Protein AF-A0AB74LFI4-F1 (afdb_monomer_lite)

Secondary structure (DSSP, 8-state):
-HHHHHHHHHHHHHHHHHHHHHHHHSS--SHHHHHHHHHHHHHHHHHHHHHHHHHHHHHHHHHHHHHHHHHHHHSPPHHHHHHHHHHHHHHHHH-TTSTTHHHHHHHHHHHHHHHHHHHHHHHHHHHHHHHHHHTPPPPPPPPPSS-TTHHHHHHHHHHHHHHHHHHHHHHHHHHHHHHHHTS-S-----HHHHHHHHHHHGGGSHHHHHHHHHHHHHHHHHTTSSSSS---

InterPro domains:
  IPR000030 PPE domain [PF00823] (2-134)
  IPR038332 PPE superfamily [G3DSA:1.20.1260.20] (1-145)
  IPR038332 PPE superfamily [SSF140459] (2-145)

Foldseek 3Di:
DLLVLLVVLLVVLVVLVVVLVCLCPDPNHDPVSVLLSVLCVQQSVLSNVVSVLSVLLVVLVVQLVVLVVQLVVQQDDPVVLVVLVVVLVVLVVPCPPVPSVVVNVVSVVVNVVNVVSNVVSVVSSVVSNVVSVVSRDDRDDGDHSDDPCVVVVVVVVVLVVVLVVLVVVCVVVVVVVVVVVPDPDDPDDCPVVVVVSCVVNVVSCVVVVVVVVVVVVVVVVVVVPPPPDDDD

Radius of gyration: 43.75 Å; chains: 1; bounding box: 95×84×119 Å

Structure (mmCIF, N/CA/C/O backbone):
data_AF-A0AB74LFI4-F1
#
_entry.id   AF-A0AB74LFI4-F1
#
loop_
_atom_site.group_PDB
_atom_site.id
_atom_site.type_symbol
_atom_site.label_atom_id
_atom_site.label_alt_id
_atom_site.label_comp_id
_atom_site.label_asym_id
_atom_site.label_entity_id
_atom_site.label_seq_id
_atom_site.pdbx_PDB_ins_code
_atom_site.Cartn_x
_atom_site.Cartn_y
_atom_site.Cartn_z
_atom_site.occupancy
_atom_site.B_iso_or_equiv
_atom_site.auth_seq_id
_atom_site.auth_comp_id
_atom_site.auth_asym_id
_atom_site.auth_atom_id
_atom_site.pdbx_PDB_model_num
ATOM 1 N N . MET A 1 1 ? -3.518 -7.601 -9.501 1.00 88.12 1 MET A N 1
ATOM 2 C CA . MET A 1 1 ? -3.363 -6.518 -10.497 1.00 88.12 1 MET A CA 1
ATOM 3 C C . MET A 1 1 ? -1.944 -5.969 -10.477 1.00 88.12 1 MET A C 1
ATOM 5 O O . MET A 1 1 ? -1.297 -6.021 -11.506 1.00 88.12 1 MET A O 1
ATOM 9 N N . TRP A 1 2 ? -1.418 -5.499 -9.342 1.00 94.25 2 TRP A N 1
ATOM 10 C CA . TRP A 1 2 ? -0.029 -5.017 -9.293 1.00 94.25 2 TRP A CA 1
ATOM 11 C C . TRP A 1 2 ? 1.020 -6.107 -9.568 1.00 94.25 2 TRP A C 1
ATOM 13 O O . TRP A 1 2 ? 1.946 -5.853 -10.329 1.00 94.25 2 TRP A O 1
ATOM 23 N N . ASP A 1 3 ? 0.826 -7.341 -9.082 1.00 93.75 3 ASP A N 1
ATOM 24 C CA . ASP A 1 3 ? 1.752 -8.445 -9.404 1.00 93.75 3 ASP A CA 1
ATOM 25 C C . ASP A 1 3 ? 1.766 -8.787 -10.905 1.00 93.75 3 ASP A C 1
ATOM 27 O O . ASP A 1 3 ? 2.812 -9.118 -11.455 1.00 93.75 3 ASP A O 1
ATOM 31 N N . SER A 1 4 ? 0.618 -8.689 -11.591 1.00 93.56 4 SER A N 1
ATOM 32 C CA . SER A 1 4 ? 0.569 -8.930 -13.039 1.00 93.56 4 SER A CA 1
ATOM 33 C C . SER A 1 4 ? 1.262 -7.807 -13.807 1.00 93.56 4 SER A C 1
ATOM 35 O O . SER A 1 4 ? 2.024 -8.096 -14.715 1.00 93.56 4 SER A O 1
ATOM 37 N N . VAL A 1 5 ? 1.087 -6.546 -13.392 1.00 94.12 5 VAL A N 1
ATOM 38 C CA . VAL A 1 5 ? 1.807 -5.404 -13.988 1.00 94.12 5 VAL A CA 1
ATOM 39 C C . VAL A 1 5 ? 3.321 -5.557 -13.827 1.00 94.12 5 VAL A C 1
ATOM 41 O O . VAL A 1 5 ? 4.056 -5.344 -14.786 1.00 94.12 5 VAL A O 1
ATOM 44 N N . ALA A 1 6 ? 3.793 -5.968 -12.648 1.00 93.19 6 ALA A N 1
ATOM 45 C CA . ALA A 1 6 ? 5.209 -6.250 -12.430 1.00 93.19 6 ALA A CA 1
ATOM 46 C C . ALA A 1 6 ? 5.724 -7.363 -13.356 1.00 93.19 6 ALA A C 1
ATOM 48 O O . ALA A 1 6 ? 6.742 -7.196 -14.029 1.00 93.19 6 ALA A O 1
ATOM 49 N N . SER A 1 7 ? 4.991 -8.478 -13.438 1.00 93.94 7 SER A N 1
ATOM 50 C CA . SER A 1 7 ? 5.341 -9.606 -14.305 1.00 93.94 7 SER A CA 1
ATOM 51 C C . SER A 1 7 ? 5.377 -9.217 -15.787 1.00 93.94 7 SER A C 1
ATOM 53 O O . SER A 1 7 ? 6.317 -9.593 -16.496 1.00 93.94 7 SER A O 1
ATOM 55 N N . ASP A 1 8 ? 4.401 -8.433 -16.245 1.00 93.69 8 ASP A N 1
ATOM 56 C CA . ASP A 1 8 ? 4.323 -7.942 -17.620 1.00 93.69 8 ASP A CA 1
ATOM 57 C C . ASP A 1 8 ? 5.488 -6.992 -17.932 1.00 93.69 8 ASP A C 1
ATOM 59 O O . ASP A 1 8 ? 6.120 -7.120 -18.982 1.00 93.69 8 ASP A O 1
ATOM 63 N N . LEU A 1 9 ? 5.842 -6.089 -17.009 1.00 92.00 9 LEU A N 1
ATOM 64 C CA . LEU A 1 9 ? 6.975 -5.169 -17.167 1.00 92.00 9 LEU A CA 1
ATOM 65 C C . LEU A 1 9 ? 8.324 -5.897 -17.198 1.00 92.00 9 LEU A C 1
ATOM 67 O O . LEU A 1 9 ? 9.149 -5.592 -18.059 1.00 92.00 9 LEU A O 1
ATOM 71 N N . PHE A 1 10 ? 8.549 -6.889 -16.330 1.00 93.06 10 PHE A N 1
ATOM 72 C CA . PHE A 1 10 ? 9.766 -7.711 -16.379 1.00 93.06 10 PHE A CA 1
ATOM 73 C C . PHE A 1 10 ? 9.862 -8.524 -17.674 1.00 93.06 10 PHE A C 1
ATOM 75 O O . PHE A 1 10 ? 10.938 -8.623 -18.276 1.00 93.06 10 PHE A O 1
ATOM 82 N N . SER A 1 11 ? 8.737 -9.079 -18.131 1.00 93.56 11 SER A N 1
ATOM 83 C CA . SER A 1 11 ? 8.667 -9.818 -19.395 1.00 93.56 11 SER A CA 1
ATOM 84 C C . SER A 1 11 ? 8.975 -8.903 -20.580 1.00 93.56 11 SER A C 1
ATOM 86 O O . SER A 1 11 ? 9.790 -9.246 -21.439 1.00 93.56 11 SER A O 1
ATOM 88 N N . ALA A 1 12 ? 8.391 -7.704 -20.596 1.00 91.38 12 ALA A N 1
ATOM 89 C CA . ALA A 1 12 ? 8.661 -6.694 -21.605 1.00 91.38 12 ALA A CA 1
ATOM 90 C C . ALA A 1 12 ? 10.127 -6.228 -21.568 1.00 91.38 12 ALA A C 1
ATOM 92 O O . ALA A 1 12 ? 10.738 -6.088 -22.626 1.00 91.38 12 ALA A O 1
ATOM 93 N N . ALA A 1 13 ? 10.721 -6.039 -20.382 1.00 90.44 13 ALA A N 1
ATOM 94 C CA . ALA A 1 13 ? 12.115 -5.607 -20.236 1.00 90.44 13 ALA A CA 1
ATOM 95 C C . ALA A 1 13 ? 13.067 -6.656 -20.819 1.00 90.44 13 ALA A C 1
ATOM 97 O O . ALA A 1 13 ? 13.973 -6.329 -21.587 1.00 90.44 13 ALA A O 1
ATOM 98 N N . SER A 1 14 ? 12.794 -7.929 -20.526 1.00 90.69 14 SER A N 1
ATOM 99 C CA . SER A 1 14 ? 13.541 -9.073 -21.052 1.00 90.69 14 SER A CA 1
ATOM 100 C C . SER A 1 14 ? 13.421 -9.182 -22.575 1.00 90.69 14 SER A C 1
ATOM 102 O O . SER A 1 14 ? 14.419 -9.386 -23.268 1.00 90.69 14 SER A O 1
ATOM 104 N N . ALA A 1 15 ? 12.213 -8.995 -23.118 1.00 90.88 15 ALA A N 1
ATOM 105 C CA . ALA A 1 15 ? 11.981 -8.987 -24.561 1.00 90.88 15 ALA A CA 1
ATOM 106 C C . ALA A 1 15 ? 12.733 -7.835 -25.248 1.00 90.88 15 ALA A C 1
ATOM 108 O O . ALA A 1 15 ? 13.392 -8.044 -26.267 1.00 90.88 15 ALA A O 1
ATOM 109 N N . PHE A 1 16 ? 12.702 -6.636 -24.662 1.00 87.75 16 PHE A N 1
ATOM 110 C CA . PHE A 1 16 ? 13.407 -5.471 -25.191 1.00 87.75 16 PHE A CA 1
ATOM 111 C C . PHE A 1 16 ? 14.924 -5.679 -25.168 1.00 87.75 16 PHE A C 1
ATOM 113 O O . PHE A 1 16 ? 15.600 -5.463 -26.173 1.00 87.75 16 PHE A O 1
ATOM 120 N N . GLN A 1 17 ? 15.461 -6.191 -24.058 1.00 87.50 17 GLN A N 1
ATOM 121 C CA . GLN A 1 17 ? 16.877 -6.524 -23.936 1.00 87.50 17 GLN A CA 1
ATOM 122 C C . GLN A 1 17 ? 17.306 -7.601 -24.942 1.00 87.50 17 GLN A C 1
ATOM 124 O O . GLN A 1 17 ? 18.405 -7.519 -25.486 1.00 87.50 17 GLN A O 1
ATOM 129 N N . SER A 1 18 ? 16.445 -8.581 -25.234 1.00 88.75 18 SER A N 1
ATOM 130 C CA . SER A 1 18 ? 16.704 -9.597 -26.261 1.00 88.75 18 SER A CA 1
ATOM 131 C C . SER A 1 18 ? 16.842 -8.980 -27.658 1.00 88.75 18 SER A C 1
ATOM 133 O O . SER A 1 18 ? 17.794 -9.297 -28.372 1.00 88.75 18 SER A O 1
ATOM 135 N N . VAL A 1 19 ? 15.958 -8.044 -28.025 1.00 86.88 19 VAL A N 1
ATOM 136 C CA . VAL A 1 19 ? 16.047 -7.308 -29.300 1.00 86.88 19 VAL A CA 1
ATOM 137 C C . VAL A 1 19 ? 17.320 -6.460 -29.359 1.00 86.88 19 VAL A C 1
ATOM 139 O O . VAL A 1 19 ? 18.021 -6.484 -30.369 1.00 86.88 19 VAL A O 1
ATOM 142 N N . VAL A 1 20 ? 17.661 -5.764 -28.269 1.00 85.00 20 VAL A N 1
ATOM 143 C CA . VAL A 1 20 ? 18.888 -4.955 -28.169 1.00 85.00 20 VAL A CA 1
ATOM 144 C C . VAL A 1 20 ? 20.143 -5.826 -28.298 1.00 85.00 20 VAL A C 1
ATOM 146 O O . VAL A 1 20 ? 21.065 -5.460 -29.024 1.00 85.00 20 VAL A O 1
ATOM 149 N N . TRP A 1 21 ? 20.171 -7.011 -27.680 1.00 80.81 21 TRP A N 1
ATOM 150 C CA . TRP A 1 21 ? 21.248 -7.989 -27.878 1.00 80.81 21 TRP A CA 1
ATOM 151 C C . TRP A 1 21 ? 21.332 -8.479 -29.324 1.00 80.81 21 TRP A C 1
ATOM 153 O O . TRP A 1 21 ? 22.427 -8.628 -29.858 1.00 80.81 21 TRP A O 1
ATOM 163 N N . GLY A 1 22 ? 20.197 -8.678 -29.998 1.00 80.88 22 GLY A N 1
ATOM 164 C CA . GLY A 1 22 ? 20.169 -9.037 -31.417 1.00 80.88 22 GLY A CA 1
ATOM 165 C C . GLY A 1 22 ? 20.914 -8.042 -32.318 1.00 80.88 22 GLY A C 1
ATOM 166 O O . GLY A 1 22 ? 21.489 -8.447 -33.327 1.00 80.88 22 GLY A O 1
ATOM 167 N N . LEU A 1 23 ? 20.977 -6.761 -31.935 1.00 77.75 23 LEU A N 1
ATOM 168 C CA . LEU A 1 23 ? 21.703 -5.721 -32.675 1.00 77.75 23 LEU A CA 1
ATOM 169 C C . LEU A 1 23 ? 23.226 -5.801 -32.509 1.00 77.75 23 LEU A C 1
ATOM 171 O O . LEU A 1 23 ? 23.955 -5.330 -33.378 1.00 77.75 23 LEU A O 1
ATOM 175 N N . THR A 1 24 ? 23.726 -6.395 -31.424 1.00 73.19 24 THR A N 1
ATOM 176 C CA . THR A 1 24 ? 25.174 -6.514 -31.180 1.00 73.19 24 THR A CA 1
ATOM 177 C C . THR A 1 24 ? 25.771 -7.805 -31.738 1.00 73.19 24 THR A C 1
ATOM 179 O O . THR A 1 24 ? 26.973 -7.851 -31.986 1.00 73.19 24 THR A O 1
ATOM 182 N N . VAL A 1 25 ? 24.950 -8.839 -31.968 1.00 76.44 25 VAL A N 1
ATOM 183 C CA . VAL A 1 25 ? 25.385 -10.144 -32.512 1.00 76.44 25 VAL A CA 1
ATOM 184 C C . VAL A 1 25 ? 24.851 -10.446 -33.920 1.00 76.44 25 VAL A C 1
ATOM 186 O O . VAL A 1 25 ? 25.202 -11.470 -34.504 1.00 76.44 25 VAL A O 1
ATOM 189 N N . GLY A 1 26 ? 23.977 -9.590 -34.456 1.00 71.25 26 GLY A N 1
ATOM 190 C CA . GLY A 1 26 ? 23.317 -9.770 -35.751 1.00 71.25 26 GLY A CA 1
ATOM 191 C C . GLY A 1 26 ? 24.166 -9.373 -36.963 1.00 71.25 26 GLY A C 1
ATOM 192 O O . GLY A 1 26 ? 25.344 -9.060 -36.866 1.00 71.25 26 GLY A O 1
ATOM 193 N N . SER A 1 27 ? 23.558 -9.355 -38.151 1.00 70.88 27 SER A N 1
ATOM 194 C CA . SER A 1 27 ? 24.251 -9.001 -39.402 1.00 70.88 27 SER A CA 1
ATOM 195 C C . SER A 1 27 ? 24.522 -7.499 -39.572 1.00 70.88 27 SER A C 1
ATOM 197 O O . SER A 1 27 ? 25.273 -7.119 -40.468 1.00 70.88 27 SER A O 1
ATOM 199 N N . TRP A 1 28 ? 23.911 -6.640 -38.747 1.00 65.44 28 TRP A N 1
ATOM 200 C CA . TRP A 1 28 ? 24.047 -5.179 -38.807 1.00 65.44 28 TRP A CA 1
ATOM 201 C C . TRP A 1 28 ? 24.883 -4.655 -37.632 1.00 65.44 28 TRP A C 1
ATOM 203 O O . TRP A 1 28 ? 24.400 -3.921 -36.777 1.00 65.44 28 TRP A O 1
ATOM 213 N N . ILE A 1 29 ? 26.147 -5.082 -37.573 1.00 73.69 29 ILE A N 1
ATOM 214 C CA . ILE A 1 29 ? 27.114 -4.669 -36.547 1.00 73.69 29 ILE A CA 1
ATOM 215 C C . ILE A 1 29 ? 27.868 -3.423 -37.024 1.00 73.69 29 ILE A C 1
ATOM 217 O O . ILE A 1 29 ? 28.363 -3.374 -38.150 1.00 73.69 29 ILE A O 1
ATOM 221 N N . GLY A 1 30 ? 27.980 -2.415 -36.157 1.00 77.25 30 GLY A N 1
ATOM 222 C CA . GLY A 1 30 ? 28.725 -1.184 -36.426 1.00 77.25 30 GLY A CA 1
ATOM 223 C C . GLY A 1 30 ? 28.474 -0.099 -35.377 1.00 77.25 30 GLY A C 1
ATOM 224 O O . GLY A 1 30 ? 27.703 -0.297 -34.437 1.00 77.25 30 GLY A O 1
ATOM 225 N N . SER A 1 31 ? 29.105 1.067 -35.542 1.00 77.19 31 SER A N 1
ATOM 226 C CA . SER A 1 31 ? 28.998 2.192 -34.597 1.00 77.19 31 SER A CA 1
ATOM 227 C C . SER A 1 31 ? 27.552 2.650 -34.365 1.00 77.19 31 SER A C 1
ATOM 229 O O . SER A 1 31 ? 27.196 3.009 -33.248 1.00 77.19 31 SER A O 1
ATOM 231 N N . SER A 1 32 ? 26.691 2.574 -35.385 1.00 77.31 32 SER A N 1
ATOM 232 C CA . SER A 1 32 ? 25.262 2.902 -35.277 1.00 77.31 32 SER A CA 1
ATOM 233 C C . SER A 1 32 ? 24.492 1.940 -34.365 1.00 77.31 32 SER A C 1
ATOM 235 O O . SER A 1 32 ? 23.698 2.387 -33.540 1.00 77.31 32 SER A O 1
ATOM 237 N N . ALA A 1 33 ? 24.753 0.633 -34.461 1.00 79.31 33 ALA A N 1
ATOM 238 C CA . ALA A 1 33 ? 24.145 -0.370 -33.586 1.00 79.31 33 ALA A CA 1
ATOM 239 C C . ALA A 1 33 ? 24.587 -0.179 -32.125 1.00 79.31 33 ALA A C 1
ATOM 241 O O . ALA A 1 33 ? 23.764 -0.253 -31.216 1.00 79.31 33 ALA A O 1
ATOM 242 N N . GLY A 1 34 ? 25.864 0.157 -31.900 1.00 77.50 34 GLY A N 1
ATOM 243 C CA . GLY A 1 34 ? 26.382 0.500 -30.571 1.00 77.50 34 GLY A CA 1
ATOM 244 C C . GLY A 1 34 ? 25.702 1.730 -29.957 1.00 77.50 34 GLY A C 1
ATOM 245 O O . GLY A 1 34 ? 25.326 1.701 -28.786 1.00 77.50 34 GLY A O 1
ATOM 246 N N . LEU A 1 35 ? 25.474 2.783 -30.750 1.00 80.56 35 LEU A N 1
ATOM 247 C CA . LEU A 1 35 ? 24.747 3.978 -30.303 1.00 80.56 35 LEU A CA 1
ATOM 248 C C . LEU A 1 35 ? 23.281 3.674 -29.962 1.00 80.56 35 LEU A C 1
ATOM 250 O O . LEU A 1 35 ? 22.774 4.170 -28.958 1.00 80.56 35 LEU A O 1
ATOM 254 N N . MET A 1 36 ? 22.611 2.818 -30.740 1.00 82.50 36 MET A N 1
ATOM 255 C CA . MET A 1 36 ? 21.235 2.398 -30.452 1.00 82.50 36 MET A CA 1
ATOM 256 C C . MET A 1 36 ? 21.133 1.605 -29.140 1.00 82.50 36 MET A C 1
ATOM 258 O O . MET A 1 36 ? 20.225 1.843 -28.346 1.00 82.50 36 MET A O 1
ATOM 262 N N . VAL A 1 37 ? 22.084 0.703 -28.875 1.00 84.12 37 VAL A N 1
ATOM 263 C CA . VAL A 1 37 ? 22.166 -0.052 -27.610 1.00 84.12 37 VAL A CA 1
ATOM 264 C C . VAL A 1 37 ? 22.378 0.891 -26.424 1.00 84.12 37 VAL A C 1
ATOM 266 O O . VAL A 1 37 ? 21.694 0.772 -25.403 1.00 84.12 37 VAL A O 1
ATOM 269 N N . ALA A 1 38 ? 23.290 1.858 -26.560 1.00 81.81 38 ALA A N 1
ATOM 270 C CA . ALA A 1 38 ? 23.553 2.853 -25.524 1.00 81.81 38 ALA A CA 1
ATOM 271 C C . ALA A 1 38 ? 22.308 3.704 -25.223 1.00 81.81 38 ALA A C 1
ATOM 273 O O . ALA A 1 38 ? 21.982 3.923 -24.060 1.00 81.81 38 ALA A O 1
ATOM 274 N N . ALA A 1 39 ? 21.574 4.111 -26.259 1.00 85.06 39 ALA A N 1
ATOM 275 C CA . ALA A 1 39 ? 20.355 4.899 -26.122 1.00 85.06 39 ALA A CA 1
ATOM 276 C C . ALA A 1 39 ? 19.185 4.112 -25.495 1.00 85.06 39 ALA A C 1
ATOM 278 O O . ALA A 1 39 ? 18.389 4.671 -24.745 1.00 85.06 39 ALA A O 1
ATOM 279 N N . ALA A 1 40 ? 19.086 2.807 -25.765 1.00 86.44 40 ALA A N 1
ATOM 280 C CA . ALA A 1 40 ? 18.040 1.933 -25.228 1.00 86.44 40 ALA A CA 1
ATOM 281 C C . ALA A 1 40 ? 18.269 1.506 -23.764 1.00 86.44 40 ALA A C 1
ATOM 283 O O . ALA A 1 40 ? 17.314 1.177 -23.057 1.00 86.44 40 ALA A O 1
ATOM 284 N N . SER A 1 41 ? 19.522 1.496 -23.300 1.00 85.94 41 SER A N 1
ATOM 285 C CA . SER A 1 41 ? 19.897 0.958 -21.982 1.00 85.94 41 SER A CA 1
ATOM 286 C C . SER A 1 41 ? 19.177 1.629 -20.795 1.00 85.94 41 SER A C 1
ATOM 288 O O . SER A 1 41 ? 18.667 0.899 -19.940 1.00 85.94 41 SER A O 1
ATOM 290 N N . PRO A 1 42 ? 19.045 2.973 -20.728 1.00 90.31 42 PRO A N 1
ATOM 291 C CA . PRO A 1 42 ? 18.318 3.637 -19.643 1.00 90.31 42 PRO A CA 1
ATOM 292 C C . PRO A 1 42 ? 16.840 3.238 -19.567 1.00 90.31 42 PRO A C 1
ATOM 294 O O . PRO A 1 42 ? 16.291 3.137 -18.473 1.00 90.31 42 PRO A O 1
ATOM 297 N N . TYR A 1 43 ? 16.198 2.968 -20.708 1.00 89.69 43 TYR A N 1
ATOM 298 C CA . TYR A 1 43 ? 14.785 2.588 -20.757 1.00 89.69 43 TYR A CA 1
ATOM 299 C C . TYR A 1 43 ? 14.543 1.176 -20.210 1.00 89.69 43 TYR A C 1
ATOM 301 O O . TYR A 1 43 ? 13.616 0.966 -19.432 1.00 89.69 43 TYR A O 1
ATOM 309 N N . VAL A 1 44 ? 15.416 0.214 -20.536 1.00 90.81 44 VAL A N 1
ATOM 310 C CA . VAL A 1 44 ? 15.348 -1.150 -19.970 1.00 90.81 44 VAL A CA 1
ATOM 311 C C . VAL A 1 44 ? 15.573 -1.134 -18.456 1.00 90.81 44 VAL A C 1
ATOM 313 O O . VAL A 1 44 ? 14.888 -1.845 -17.713 1.00 90.81 44 VAL A O 1
ATOM 316 N N . ALA A 1 45 ? 16.512 -0.304 -17.988 1.00 90.88 45 ALA A N 1
ATOM 317 C CA . ALA A 1 45 ? 16.751 -0.112 -16.562 1.00 90.88 45 ALA A CA 1
ATOM 318 C C . ALA A 1 45 ? 15.524 0.496 -15.866 1.00 90.88 45 ALA A C 1
ATOM 320 O O . ALA A 1 45 ? 15.081 -0.040 -14.852 1.00 90.88 45 ALA A O 1
ATOM 321 N N . TRP A 1 46 ? 14.935 1.549 -16.446 1.00 94.75 46 TRP A N 1
ATOM 322 C CA . TRP A 1 46 ? 13.699 2.158 -15.952 1.00 94.75 46 TRP A CA 1
ATOM 323 C C . TRP A 1 46 ? 12.566 1.130 -15.850 1.00 94.75 46 TRP A C 1
ATOM 325 O O . TRP A 1 46 ? 12.018 0.960 -14.767 1.00 94.75 46 TRP A O 1
ATOM 335 N N . MET A 1 47 ? 12.298 0.348 -16.904 1.00 92.75 47 MET A N 1
ATOM 336 C CA . MET A 1 47 ? 11.253 -0.687 -16.875 1.00 92.75 47 MET A CA 1
ATOM 337 C C . MET A 1 47 ? 11.448 -1.702 -15.743 1.00 92.75 47 MET A C 1
ATOM 339 O O . MET A 1 47 ? 10.480 -2.096 -15.095 1.00 92.75 47 MET A O 1
ATOM 343 N N . SER A 1 48 ? 12.691 -2.123 -15.496 1.00 92.75 48 SER A N 1
ATOM 344 C CA . SER A 1 48 ? 13.010 -3.081 -14.428 1.00 92.75 48 SER A CA 1
ATOM 345 C C . SER A 1 48 ? 12.796 -2.476 -13.035 1.00 92.75 48 SER A C 1
ATOM 347 O O . SER A 1 48 ? 12.286 -3.148 -12.141 1.00 92.75 48 SER A O 1
ATOM 349 N N . VAL A 1 49 ? 13.143 -1.197 -12.850 1.00 94.88 49 VAL A N 1
ATOM 350 C CA . VAL A 1 49 ? 12.884 -0.457 -11.603 1.00 94.88 49 VAL A CA 1
ATOM 351 C C . VAL A 1 49 ? 11.380 -0.279 -11.381 1.00 94.88 49 VAL A C 1
ATOM 353 O O . VAL A 1 49 ? 10.887 -0.583 -10.295 1.00 94.88 49 VAL A O 1
ATOM 356 N N . THR A 1 50 ? 10.637 0.137 -12.409 1.00 95.19 50 THR A N 1
ATOM 357 C CA . THR A 1 50 ? 9.173 0.277 -12.372 1.00 95.19 50 THR A CA 1
ATOM 358 C C . THR A 1 50 ? 8.490 -1.054 -12.052 1.00 95.19 50 THR A C 1
ATOM 360 O O . THR A 1 50 ? 7.537 -1.082 -11.272 1.00 95.19 50 THR A O 1
ATOM 363 N N . ALA A 1 51 ? 8.989 -2.170 -12.593 1.00 93.38 51 ALA A N 1
ATOM 364 C CA . ALA A 1 51 ? 8.488 -3.503 -12.267 1.00 93.38 51 ALA A CA 1
ATOM 365 C C . ALA A 1 51 ? 8.667 -3.827 -10.773 1.00 93.38 51 ALA A C 1
ATOM 367 O O . ALA A 1 51 ? 7.705 -4.216 -10.113 1.00 93.38 51 ALA A O 1
ATOM 368 N N . GLY A 1 52 ? 9.854 -3.574 -10.210 1.00 94.25 52 GLY A N 1
ATOM 369 C CA . GLY A 1 52 ? 10.103 -3.746 -8.773 1.00 94.25 52 GLY A CA 1
ATOM 370 C C . GLY A 1 52 ? 9.235 -2.835 -7.892 1.00 94.25 52 GLY A C 1
ATOM 371 O O . GLY A 1 52 ? 8.724 -3.268 -6.859 1.00 94.25 52 GLY A O 1
ATOM 372 N N . GLN A 1 53 ? 8.991 -1.590 -8.313 1.00 95.38 53 GLN A N 1
ATOM 373 C CA . GLN A 1 53 ? 8.060 -0.681 -7.629 1.00 95.38 53 GLN A CA 1
ATOM 374 C C . GLN A 1 53 ? 6.613 -1.205 -7.659 1.00 95.38 53 GLN A C 1
ATOM 376 O O . GLN A 1 53 ? 5.887 -1.082 -6.667 1.00 95.38 53 GLN A O 1
ATOM 381 N N . ALA A 1 54 ? 6.188 -1.835 -8.758 1.00 95.62 54 ALA A N 1
ATOM 382 C CA . ALA A 1 54 ? 4.880 -2.481 -8.849 1.00 95.62 54 ALA A CA 1
ATOM 383 C C . ALA A 1 54 ? 4.764 -3.694 -7.904 1.00 95.62 54 ALA A C 1
ATOM 385 O O . ALA A 1 54 ? 3.735 -3.846 -7.241 1.00 95.62 54 ALA A O 1
ATOM 386 N N . GLU A 1 55 ? 5.811 -4.515 -7.763 1.00 95.56 55 GLU A N 1
ATOM 387 C CA . GLU A 1 55 ? 5.836 -5.609 -6.773 1.00 95.56 55 GLU A CA 1
ATOM 388 C C . GLU A 1 55 ? 5.743 -5.082 -5.340 1.00 95.56 55 GLU A C 1
ATOM 390 O O . GLU A 1 55 ? 4.937 -5.572 -4.544 1.00 95.56 55 GLU A O 1
ATOM 395 N N . LEU A 1 56 ? 6.521 -4.044 -5.019 1.00 96.12 56 LEU A N 1
ATOM 396 C CA . LEU A 1 56 ? 6.463 -3.386 -3.716 1.00 96.12 56 LEU A CA 1
ATOM 397 C C . LEU A 1 56 ? 5.052 -2.860 -3.436 1.00 96.12 56 LEU A C 1
ATOM 399 O O . LEU A 1 56 ? 4.512 -3.091 -2.356 1.00 96.12 56 LEU A O 1
ATOM 403 N N . THR A 1 57 ? 4.418 -2.232 -4.426 1.00 96.75 57 THR A N 1
ATOM 404 C CA . THR A 1 57 ? 3.030 -1.762 -4.322 1.00 96.75 57 THR A CA 1
ATOM 405 C C . THR A 1 57 ? 2.073 -2.911 -4.017 1.00 96.75 57 THR A C 1
ATOM 407 O O . THR A 1 57 ? 1.229 -2.798 -3.126 1.00 96.75 57 THR A O 1
ATOM 410 N N . ALA A 1 58 ? 2.229 -4.054 -4.689 1.00 95.62 58 ALA A N 1
ATOM 411 C CA . ALA A 1 58 ? 1.424 -5.239 -4.415 1.00 95.62 58 ALA A CA 1
ATOM 412 C C . ALA A 1 58 ? 1.599 -5.739 -2.971 1.00 95.62 58 ALA A C 1
ATOM 414 O O . ALA A 1 58 ? 0.622 -6.113 -2.319 1.00 95.62 58 ALA A O 1
ATOM 415 N N . ALA A 1 59 ? 2.830 -5.747 -2.454 1.00 96.44 59 ALA A N 1
ATOM 416 C CA . ALA A 1 59 ? 3.114 -6.125 -1.074 1.00 96.44 59 ALA A CA 1
ATOM 417 C C . ALA A 1 59 ? 2.482 -5.149 -0.066 1.00 96.44 59 ALA A C 1
ATOM 419 O O . ALA A 1 59 ? 1.805 -5.592 0.861 1.00 96.44 59 ALA A O 1
ATOM 420 N N . GLN A 1 60 ? 2.621 -3.836 -0.272 1.00 97.19 60 GLN A N 1
ATOM 421 C CA . GLN A 1 60 ? 2.077 -2.835 0.654 1.00 97.19 60 GLN A CA 1
ATOM 422 C C . GLN A 1 60 ? 0.546 -2.822 0.689 1.00 97.19 60 GLN A C 1
ATOM 424 O O . GLN A 1 60 ? -0.044 -2.685 1.758 1.00 97.19 60 GLN A O 1
ATOM 429 N N . VAL A 1 61 ? -0.122 -3.063 -0.444 1.00 95.88 61 VAL A N 1
ATOM 430 C CA . VAL A 1 61 ? -1.587 -3.218 -0.469 1.00 95.88 61 VAL A CA 1
ATOM 431 C C . VAL A 1 61 ? -2.035 -4.407 0.389 1.00 95.88 61 VAL A C 1
ATOM 433 O O . VAL A 1 61 ? -3.039 -4.310 1.093 1.00 95.88 61 VAL A O 1
ATOM 436 N N . ARG A 1 62 ? -1.285 -5.518 0.391 1.00 96.88 62 ARG A N 1
ATOM 437 C CA . ARG A 1 62 ? -1.582 -6.673 1.260 1.00 96.88 62 ARG A CA 1
ATOM 438 C C . ARG A 1 62 ? -1.385 -6.340 2.737 1.00 96.88 62 ARG A C 1
ATOM 440 O O . ARG A 1 62 ? -2.199 -6.761 3.553 1.00 96.88 62 ARG A O 1
ATOM 447 N N . VAL A 1 63 ? -0.346 -5.574 3.076 1.00 97.56 63 VAL A N 1
ATOM 448 C CA . VAL A 1 63 ? -0.117 -5.086 4.448 1.00 97.56 63 VAL A CA 1
ATOM 449 C C . VAL A 1 63 ? -1.279 -4.201 4.905 1.00 97.56 63 VAL A C 1
ATOM 451 O O . VAL A 1 63 ? -1.827 -4.427 5.981 1.00 97.56 63 VAL A O 1
ATOM 454 N N . ALA A 1 64 ? -1.713 -3.252 4.072 1.00 96.06 64 ALA A N 1
ATOM 455 C CA . ALA A 1 64 ? -2.852 -2.388 4.378 1.00 96.06 64 ALA A CA 1
ATOM 456 C C . ALA A 1 64 ? -4.162 -3.183 4.549 1.00 96.06 64 ALA A C 1
ATOM 458 O O . ALA A 1 64 ? -4.924 -2.921 5.480 1.00 96.06 64 ALA A O 1
ATOM 459 N N . ALA A 1 65 ? -4.402 -4.194 3.707 1.00 96.81 65 ALA A N 1
ATOM 460 C CA . ALA A 1 65 ? -5.552 -5.086 3.850 1.00 96.81 65 ALA A CA 1
ATOM 461 C C . ALA A 1 65 ? -5.498 -5.882 5.166 1.00 96.81 65 ALA A C 1
ATOM 463 O O . ALA A 1 65 ? -6.484 -5.936 5.894 1.00 96.81 65 ALA A O 1
ATOM 464 N N . ALA A 1 66 ? -4.338 -6.439 5.526 1.00 97.62 66 ALA A N 1
ATOM 465 C CA . ALA A 1 66 ? -4.165 -7.145 6.795 1.00 97.62 66 ALA A CA 1
ATOM 466 C C . ALA A 1 66 ? -4.371 -6.225 8.014 1.00 97.62 66 ALA A C 1
ATOM 468 O O . ALA A 1 66 ? -4.941 -6.650 9.022 1.00 97.62 66 ALA A O 1
ATOM 469 N N . ALA A 1 67 ? -3.949 -4.961 7.920 1.00 97.56 67 ALA A N 1
ATOM 470 C CA . ALA A 1 67 ? -4.194 -3.960 8.953 1.00 97.56 67 ALA A CA 1
ATOM 471 C C . ALA A 1 67 ? -5.694 -3.679 9.129 1.00 97.56 67 ALA A C 1
ATOM 473 O O . ALA A 1 67 ? -6.166 -3.601 10.262 1.00 97.56 67 ALA A O 1
ATOM 474 N N . TYR A 1 68 ? -6.445 -3.570 8.027 1.00 97.81 68 TYR A N 1
ATOM 475 C CA . TYR A 1 68 ? -7.900 -3.419 8.066 1.00 97.81 68 TYR A CA 1
ATOM 476 C C . TYR A 1 68 ? -8.576 -4.614 8.748 1.00 97.81 68 TYR A C 1
ATOM 478 O O . TYR A 1 68 ? -9.343 -4.416 9.685 1.00 97.81 68 TYR A O 1
ATOM 486 N N . GLU A 1 69 ? -8.250 -5.844 8.340 1.00 98.38 69 GLU A N 1
ATOM 487 C CA . GLU A 1 69 ? -8.840 -7.057 8.927 1.00 98.38 69 GLU A CA 1
ATOM 488 C C . GLU A 1 69 ? -8.527 -7.177 10.425 1.00 98.38 69 GLU A C 1
ATOM 490 O O . GLU A 1 69 ? -9.387 -7.542 11.227 1.00 98.38 69 GLU A O 1
ATOM 495 N N . THR A 1 70 ? -7.310 -6.803 10.829 1.00 98.19 70 THR A N 1
ATOM 496 C CA . THR A 1 70 ? -6.918 -6.762 12.245 1.00 98.19 70 THR A CA 1
ATOM 497 C C . THR A 1 70 ? -7.759 -5.749 13.017 1.00 98.19 70 THR A C 1
ATOM 499 O O . THR A 1 70 ? -8.298 -6.064 14.075 1.00 98.19 70 THR A O 1
ATOM 502 N N . ALA A 1 71 ? -7.905 -4.536 12.489 1.00 98.00 71 ALA A N 1
ATOM 503 C CA . ALA A 1 71 ? -8.674 -3.481 13.135 1.00 98.00 71 ALA A CA 1
ATOM 504 C C . ALA A 1 71 ? -10.168 -3.818 13.210 1.00 98.00 71 ALA A C 1
ATOM 506 O O . ALA A 1 71 ? -10.805 -3.578 14.233 1.00 98.00 71 ALA A O 1
ATOM 507 N N . TYR A 1 72 ? -10.707 -4.433 12.158 1.00 97.75 72 TYR A N 1
ATOM 508 C CA . TYR A 1 72 ? -12.069 -4.949 12.124 1.00 97.75 72 TYR A CA 1
ATOM 509 C C . TYR A 1 72 ? -12.288 -6.024 13.195 1.00 97.75 72 TYR A C 1
ATOM 511 O O . TYR A 1 72 ? -13.258 -5.946 13.942 1.00 97.75 72 TYR A O 1
ATOM 519 N N . GLY A 1 73 ? -11.363 -6.982 13.326 1.00 97.88 73 GLY A N 1
ATOM 520 C CA . GLY A 1 73 ? -11.439 -8.031 14.346 1.00 97.88 73 GLY A CA 1
ATOM 521 C C . GLY A 1 73 ? -11.271 -7.530 15.785 1.00 97.88 73 GLY A C 1
ATOM 522 O O . GLY A 1 73 ? -11.775 -8.163 16.710 1.00 97.88 73 GLY A O 1
ATOM 523 N N . LEU A 1 74 ? -10.576 -6.406 15.983 1.00 97.56 74 LEU A N 1
ATOM 524 C CA . LEU A 1 74 ? -10.395 -5.780 17.295 1.00 97.56 74 LEU A CA 1
ATOM 525 C C . LEU A 1 74 ? -11.520 -4.813 17.669 1.00 97.56 74 LEU A C 1
ATOM 527 O O . LEU A 1 74 ? -11.682 -4.530 18.852 1.00 97.56 74 LEU A O 1
ATOM 531 N N . THR A 1 75 ? -12.274 -4.297 16.701 1.00 98.06 75 THR A N 1
ATOM 532 C CA . THR A 1 75 ? -13.360 -3.349 16.969 1.00 98.06 75 THR A CA 1
ATOM 533 C C . THR A 1 75 ? -14.502 -4.053 17.696 1.00 98.06 75 THR A C 1
ATOM 535 O O . THR A 1 75 ? -14.943 -5.139 17.310 1.00 98.06 75 THR A O 1
ATOM 538 N N . VAL A 1 76 ? -14.996 -3.427 18.756 1.00 98.25 76 VAL A N 1
ATOM 539 C CA . VAL A 1 76 ? -16.063 -3.964 19.588 1.00 98.25 76 VAL A CA 1
ATOM 540 C C . VAL A 1 76 ? -17.363 -4.057 18.774 1.00 98.25 76 VAL A C 1
ATOM 542 O O . VAL A 1 76 ? -17.796 -3.075 18.163 1.00 98.25 76 VAL A O 1
ATOM 545 N N . PRO A 1 77 ? -18.045 -5.219 18.760 1.00 97.56 77 PRO A N 1
ATOM 546 C CA . PRO A 1 77 ? -19.297 -5.362 18.032 1.00 97.56 77 PRO A CA 1
ATOM 547 C C . PRO A 1 77 ? -20.389 -4.422 18.578 1.00 97.56 77 PRO A C 1
ATOM 549 O O . PRO A 1 77 ? -20.643 -4.421 19.787 1.00 97.56 77 PRO A O 1
ATOM 552 N N . PRO A 1 78 ? -21.137 -3.704 17.714 1.00 97.25 78 PRO A N 1
ATOM 553 C CA . PRO A 1 78 ? -22.199 -2.795 18.152 1.00 97.25 78 PRO A CA 1
ATOM 554 C C . PRO A 1 78 ? -23.253 -3.402 19.099 1.00 97.25 78 PRO A C 1
ATOM 556 O O . PRO A 1 78 ? -23.710 -2.683 19.989 1.00 97.25 78 PRO A O 1
ATOM 559 N N . PRO A 1 79 ? -23.647 -4.691 18.979 1.00 98.06 79 PRO A N 1
ATOM 560 C CA . PRO A 1 79 ? -24.574 -5.301 19.932 1.00 98.06 79 PRO A CA 1
ATOM 561 C C . PRO A 1 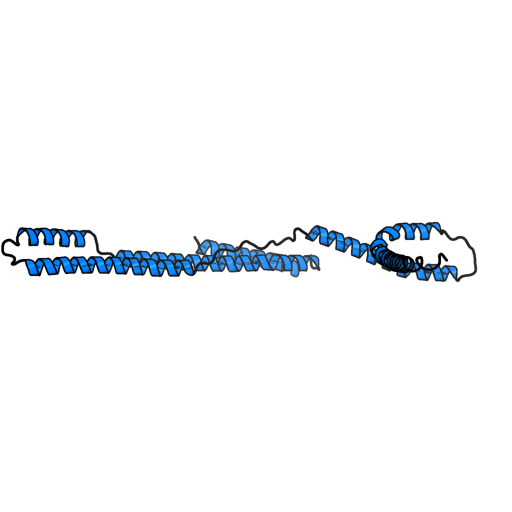79 ? -24.054 -5.342 21.376 1.00 98.06 79 PRO A C 1
ATOM 563 O O . PRO A 1 79 ? -24.847 -5.146 22.290 1.00 98.06 79 PRO A O 1
ATOM 566 N N . VAL A 1 80 ? -22.746 -5.533 21.584 1.00 98.12 80 VAL A N 1
ATOM 567 C CA . VAL A 1 80 ? -22.131 -5.564 22.927 1.00 98.12 80 VAL A CA 1
ATOM 568 C C . VAL A 1 80 ? -22.199 -4.178 23.568 1.00 98.12 80 VAL A C 1
ATOM 570 O O . VAL A 1 80 ? -22.580 -4.027 24.726 1.00 98.12 80 VAL A O 1
ATOM 573 N N . ILE A 1 81 ? -21.928 -3.140 22.774 1.00 98.31 81 ILE A N 1
ATOM 574 C CA . ILE A 1 81 ? -22.075 -1.751 23.211 1.00 98.31 81 ILE A CA 1
ATOM 575 C C . ILE A 1 81 ? -23.538 -1.472 23.576 1.00 98.31 81 ILE A C 1
ATOM 577 O O . ILE A 1 81 ? -23.820 -0.903 24.628 1.00 98.31 81 ILE A O 1
ATOM 581 N N . ALA A 1 82 ? -24.482 -1.888 22.728 1.00 98.12 82 ALA A N 1
ATOM 582 C CA . ALA A 1 82 ? -25.907 -1.687 22.968 1.00 98.12 82 ALA A CA 1
ATOM 583 C C . ALA A 1 82 ? -26.398 -2.387 24.247 1.00 98.12 82 ALA A C 1
ATOM 585 O O . ALA A 1 82 ? -27.203 -1.806 24.974 1.00 98.12 82 ALA A O 1
ATOM 586 N N . GLU A 1 83 ? -25.900 -3.591 24.540 1.00 98.44 83 GLU A N 1
ATOM 587 C CA . GLU A 1 83 ? -26.193 -4.322 25.776 1.00 98.44 83 GLU A CA 1
ATOM 588 C C . GLU A 1 83 ? -25.723 -3.546 27.012 1.00 98.44 83 GLU A C 1
ATOM 590 O O . GLU A 1 83 ? -26.537 -3.257 27.889 1.00 98.44 83 GLU A O 1
ATOM 595 N N . ASN A 1 84 ? -24.466 -3.090 27.028 1.00 98.56 84 ASN A N 1
ATOM 596 C CA . ASN A 1 84 ? -23.931 -2.253 28.105 1.00 98.56 84 ASN A CA 1
ATOM 597 C C . ASN A 1 84 ? -24.779 -0.981 28.313 1.00 98.56 84 ASN A C 1
ATOM 599 O O . ASN A 1 84 ? -25.160 -0.658 29.440 1.00 98.56 84 ASN A O 1
ATOM 603 N N . ARG A 1 85 ? -25.164 -0.296 27.223 1.00 98.44 85 ARG A N 1
ATOM 604 C CA . ARG A 1 85 ? -26.017 0.905 27.301 1.00 98.44 85 ARG A CA 1
ATOM 605 C C . ARG A 1 85 ? -27.427 0.604 27.812 1.00 98.44 85 ARG A C 1
ATOM 607 O O . ARG A 1 85 ? -28.004 1.441 28.507 1.00 98.44 85 ARG A O 1
ATOM 614 N N . ALA A 1 86 ? -27.993 -0.551 27.470 1.00 98.44 86 ALA A N 1
ATOM 615 C CA . ALA A 1 86 ? -29.300 -0.975 27.961 1.00 98.44 86 ALA A CA 1
ATOM 616 C C . ALA A 1 86 ? -29.254 -1.319 29.458 1.00 98.44 86 ALA A C 1
ATOM 618 O O . ALA A 1 86 ? -30.136 -0.898 30.209 1.00 98.44 86 ALA A O 1
ATOM 619 N N . GLU A 1 87 ? -28.211 -2.017 29.906 1.00 98.50 87 GLU A N 1
ATOM 620 C CA . GLU A 1 87 ? -28.001 -2.329 31.319 1.00 98.50 87 GLU A CA 1
ATOM 621 C C . GLU A 1 87 ? -27.829 -1.056 32.157 1.00 98.50 87 GLU A C 1
ATOM 623 O O . GLU A 1 87 ? -28.490 -0.912 33.189 1.00 98.50 87 GLU A O 1
ATOM 628 N N . LEU A 1 88 ? -27.052 -0.078 31.677 1.00 98.50 88 LEU A N 1
ATOM 629 C CA . LEU A 1 88 ? -26.900 1.217 32.346 1.00 98.50 88 LEU A CA 1
ATOM 630 C C . LEU A 1 88 ? -28.254 1.892 32.608 1.00 98.50 88 LEU A C 1
ATOM 632 O O . LEU A 1 88 ? -28.510 2.386 33.708 1.00 98.50 88 LEU A O 1
ATOM 636 N N . MET A 1 89 ? -29.146 1.889 31.613 1.00 98.38 89 MET A N 1
ATOM 637 C CA . MET A 1 89 ? -30.486 2.465 31.748 1.00 98.38 89 MET A CA 1
ATOM 638 C C . MET A 1 89 ? -31.311 1.759 32.833 1.00 98.38 89 MET A C 1
ATOM 640 O O . MET A 1 89 ? -32.018 2.425 33.591 1.00 98.38 89 MET A O 1
ATOM 644 N N . ILE A 1 90 ? -31.202 0.431 32.948 1.00 98.25 90 ILE A N 1
ATOM 645 C CA . ILE A 1 90 ? -31.883 -0.362 33.984 1.00 98.25 90 ILE A CA 1
ATOM 646 C C . ILE A 1 90 ? -31.303 -0.056 35.370 1.00 98.25 90 ILE A C 1
ATOM 648 O O . ILE A 1 90 ? -32.059 0.169 36.322 1.00 98.25 90 ILE A O 1
ATOM 652 N N . LEU A 1 91 ? -29.974 -0.014 35.492 1.00 98.25 91 LEU A N 1
ATOM 653 C CA . LEU A 1 91 ? -29.283 0.279 36.747 1.00 98.25 91 LEU A CA 1
ATOM 654 C C . LEU A 1 91 ? -29.649 1.667 37.271 1.00 98.25 91 LEU A C 1
ATOM 656 O O . LEU A 1 91 ? -29.968 1.797 38.453 1.00 98.25 91 LEU A O 1
ATOM 660 N N . ILE A 1 92 ? -29.683 2.676 36.393 1.00 98.19 92 ILE A N 1
ATOM 661 C CA . ILE A 1 92 ? -30.118 4.040 36.723 1.00 98.19 92 ILE A CA 1
ATOM 662 C C . ILE A 1 92 ? -31.590 4.052 37.145 1.00 98.19 92 ILE A C 1
ATOM 664 O O . ILE A 1 92 ? -31.915 4.602 38.198 1.00 98.19 92 ILE A O 1
ATOM 668 N N . ALA A 1 93 ? -32.480 3.421 36.371 1.00 98.06 93 ALA A N 1
ATOM 669 C CA . ALA A 1 93 ? -33.914 3.391 36.668 1.00 98.06 93 ALA A CA 1
ATOM 670 C C . ALA A 1 93 ? -34.234 2.729 38.021 1.00 98.06 93 ALA A C 1
ATOM 672 O O . ALA A 1 93 ? -35.216 3.084 38.671 1.00 98.06 93 ALA A O 1
ATOM 673 N N . THR A 1 94 ? -33.397 1.787 38.463 1.00 97.44 94 THR A N 1
ATOM 674 C CA . THR A 1 94 ? -33.548 1.069 39.737 1.00 97.44 94 THR A CA 1
ATOM 675 C C . THR A 1 94 ? -32.711 1.657 40.882 1.00 97.44 94 THR A C 1
ATOM 677 O O . THR A 1 94 ? -32.826 1.195 42.018 1.00 97.44 94 THR A O 1
ATOM 680 N N . ASN A 1 95 ? -31.930 2.722 40.652 1.00 96.88 95 ASN A N 1
ATOM 681 C CA . ASN A 1 95 ? -31.038 3.327 41.651 1.00 96.88 95 ASN A CA 1
ATOM 682 C C . ASN A 1 95 ? -31.753 4.253 42.662 1.00 96.88 95 ASN A C 1
ATOM 684 O O . ASN A 1 95 ? -31.235 5.305 43.033 1.00 96.88 95 ASN A O 1
ATOM 688 N N . LEU A 1 96 ? -32.949 3.885 43.127 1.00 96.38 96 LEU A N 1
ATOM 689 C CA . LEU A 1 96 ? -33.805 4.767 43.933 1.00 96.38 96 LEU A CA 1
ATOM 690 C C . LEU A 1 96 ? -33.181 5.153 45.289 1.00 96.38 96 LEU A C 1
ATOM 692 O O . LEU A 1 96 ? -33.429 6.239 45.804 1.00 96.38 96 LEU A O 1
ATOM 696 N N . LEU A 1 97 ? -32.366 4.261 45.858 1.00 96.38 97 LEU A N 1
ATOM 697 C CA . LEU A 1 97 ? -31.691 4.441 47.150 1.00 96.38 97 LEU A CA 1
ATOM 698 C C . LEU A 1 97 ? -30.169 4.617 47.014 1.00 96.38 97 LEU A C 1
ATOM 700 O O . LEU A 1 97 ? -29.456 4.545 48.011 1.00 96.38 97 LEU A O 1
ATOM 704 N N . GLY A 1 98 ? -29.650 4.776 45.793 1.00 95.81 98 GLY A N 1
ATOM 705 C CA . GLY A 1 98 ? -28.207 4.891 45.553 1.00 95.81 98 GLY A CA 1
ATOM 706 C C . GLY A 1 98 ? -27.420 3.574 45.643 1.00 95.81 98 GLY A C 1
ATOM 707 O O . GLY A 1 98 ? -26.201 3.590 45.474 1.00 95.81 98 GLY A O 1
ATOM 708 N N . GLN A 1 99 ? -28.073 2.433 45.886 1.00 97.12 99 GLN A N 1
ATOM 709 C CA . GLN A 1 99 ? -27.407 1.132 46.051 1.00 97.12 99 GLN A CA 1
ATOM 710 C C . GLN A 1 99 ? -26.716 0.632 44.776 1.00 97.12 99 GLN A C 1
ATOM 712 O O . GLN A 1 99 ? -25.700 -0.051 44.871 1.00 97.12 99 GLN A O 1
ATOM 717 N N . ASN A 1 100 ? -27.215 1.013 43.597 1.00 97.69 100 ASN A N 1
ATOM 718 C CA . ASN A 1 100 ? -26.648 0.596 42.313 1.00 97.69 100 ASN A CA 1
ATOM 719 C C . ASN A 1 100 ? -25.488 1.485 41.858 1.00 97.69 100 ASN A C 1
ATOM 721 O O . ASN A 1 100 ? -24.893 1.214 40.821 1.00 97.69 100 ASN A O 1
ATOM 725 N N . THR A 1 101 ? -25.135 2.529 42.613 1.00 98.00 101 THR A N 1
ATOM 726 C CA . THR A 1 101 ? -24.054 3.456 42.241 1.00 98.00 101 THR A CA 1
ATOM 727 C C . THR A 1 101 ? -22.724 2.743 41.936 1.00 98.00 101 THR A C 1
ATOM 729 O O . THR A 1 101 ? -22.117 3.075 40.921 1.00 98.00 101 THR A O 1
ATOM 732 N N . PRO A 1 102 ? -22.276 1.729 42.711 1.00 97.94 102 PRO A N 1
ATOM 733 C CA . PRO A 1 102 ? -21.075 0.971 42.357 1.00 97.94 102 PRO A CA 1
ATOM 734 C C . PRO A 1 102 ? -21.216 0.179 41.049 1.00 97.94 102 PRO A C 1
ATOM 736 O O . PRO A 1 102 ? -20.275 0.138 40.267 1.00 97.94 102 PRO A O 1
ATOM 739 N N . ALA A 1 103 ? -22.384 -0.417 40.785 1.00 97.62 103 ALA A N 1
ATOM 740 C CA . ALA A 1 103 ? -22.633 -1.177 39.557 1.00 97.62 103 ALA A CA 1
ATOM 741 C C . ALA A 1 103 ? -22.684 -0.271 38.315 1.00 97.62 103 ALA A C 1
ATOM 743 O O . ALA A 1 103 ? -22.136 -0.624 37.278 1.00 97.62 103 ALA A O 1
ATOM 744 N N . ILE A 1 104 ? -23.271 0.925 38.439 1.00 98.44 104 ILE A N 1
ATOM 745 C CA . ILE A 1 104 ? -23.246 1.959 37.393 1.00 98.44 104 ILE A CA 1
ATOM 746 C C . ILE A 1 104 ? -21.800 2.324 37.050 1.00 98.44 104 ILE A C 1
ATOM 748 O O . ILE A 1 104 ? -21.441 2.336 35.878 1.00 98.44 104 ILE A O 1
ATOM 752 N N . ALA A 1 105 ? -20.962 2.564 38.063 1.00 98.44 105 ALA A N 1
ATOM 753 C CA . ALA A 1 105 ? -19.562 2.915 37.848 1.00 98.44 105 ALA A CA 1
ATOM 754 C C . ALA A 1 105 ? -18.775 1.799 37.136 1.00 98.44 105 ALA A C 1
ATOM 756 O O . ALA A 1 105 ? -17.933 2.097 36.295 1.00 98.44 105 ALA A O 1
ATOM 757 N N . VAL A 1 106 ? -19.058 0.526 37.442 1.00 98.62 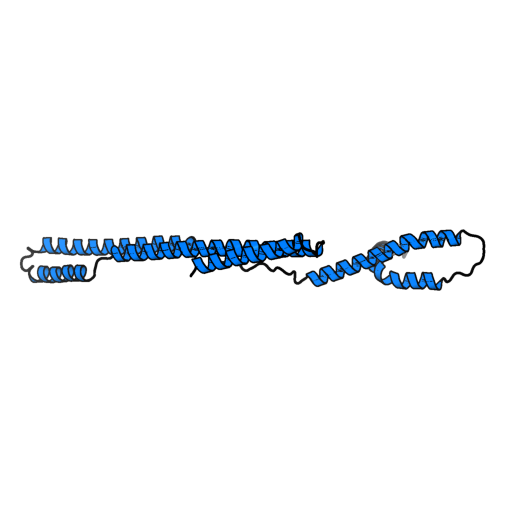106 VAL A N 1
ATOM 758 C CA . VAL A 1 106 ? -18.454 -0.619 36.739 1.00 98.62 106 VAL A CA 1
ATOM 759 C C . VAL A 1 106 ? -18.912 -0.673 35.280 1.00 98.62 106 VAL A C 1
ATOM 761 O O . VAL A 1 106 ? -18.070 -0.734 34.392 1.00 98.62 106 VAL A O 1
ATOM 764 N N . ASN A 1 107 ? -20.215 -0.566 35.012 1.00 98.56 107 ASN A N 1
ATOM 765 C CA . ASN A 1 107 ? -20.749 -0.597 33.647 1.00 98.56 107 ASN A CA 1
ATOM 766 C C . ASN A 1 107 ? -20.237 0.588 32.793 1.00 98.56 107 ASN A C 1
ATOM 768 O O . ASN A 1 107 ? -19.896 0.417 31.621 1.00 98.56 107 ASN A O 1
ATOM 772 N N . GLU A 1 108 ? -20.104 1.786 33.374 1.00 98.50 108 GLU A N 1
ATOM 773 C CA . GLU A 1 108 ? -19.474 2.927 32.695 1.00 98.50 108 GLU A CA 1
ATOM 774 C C . GLU A 1 108 ? -17.972 2.713 32.450 1.00 98.50 108 GLU A C 1
ATOM 776 O O . GLU A 1 108 ? -17.461 3.139 31.412 1.00 98.50 108 GLU A O 1
ATOM 781 N N . ALA A 1 109 ? -17.265 2.037 33.363 1.00 98.62 109 ALA A N 1
ATOM 782 C CA . ALA A 1 109 ? -15.863 1.673 33.166 1.00 98.62 109 ALA A CA 1
ATOM 783 C C . ALA A 1 109 ? -15.694 0.668 32.016 1.00 98.62 109 ALA A C 1
ATOM 785 O O . ALA A 1 109 ? -14.844 0.891 31.158 1.00 98.62 109 ALA A O 1
ATOM 786 N N . GLU A 1 110 ? -16.544 -0.360 31.927 1.00 98.56 110 GLU A N 1
ATOM 787 C CA . GLU A 1 110 ? -16.570 -1.310 30.802 1.00 98.56 110 GLU A CA 1
ATOM 788 C C . GLU A 1 110 ? -16.820 -0.598 29.464 1.00 98.56 110 GLU A C 1
ATOM 790 O O . GLU A 1 110 ? -16.162 -0.880 28.462 1.00 98.56 110 GLU A O 1
ATOM 795 N N . TYR A 1 111 ? -17.721 0.390 29.436 1.00 98.56 111 TYR A N 1
ATOM 796 C CA . TYR A 1 111 ? -17.906 1.233 28.253 1.00 98.56 111 TYR A CA 1
ATOM 797 C C . TYR A 1 111 ? -16.641 2.024 27.896 1.00 98.56 111 TYR A C 1
ATOM 799 O O . TYR A 1 111 ? -16.286 2.142 26.721 1.00 98.56 111 TYR A O 1
ATOM 807 N N . GLY A 1 112 ? -15.943 2.550 28.905 1.00 98.56 112 GLY A N 1
ATOM 808 C CA . GLY A 1 112 ? -14.648 3.205 28.735 1.00 98.56 112 GLY A CA 1
ATOM 809 C C . GLY A 1 112 ? -13.570 2.270 28.175 1.00 98.56 112 GLY A C 1
ATOM 810 O O . GLY A 1 112 ? -12.792 2.690 27.319 1.00 98.56 112 GLY A O 1
ATOM 811 N N . GLU A 1 113 ? -13.548 1.006 28.599 1.00 98.38 113 GLU A N 1
ATOM 812 C CA . GLU A 1 113 ? -12.649 -0.024 28.068 1.00 98.38 113 GLU A CA 1
ATOM 813 C C . GLU A 1 113 ? -12.959 -0.347 26.603 1.00 98.38 113 GLU A C 1
ATOM 815 O O . GLU A 1 113 ? -12.043 -0.354 25.780 1.00 98.38 113 GLU A O 1
ATOM 820 N N . MET A 1 114 ? -14.239 -0.520 26.250 1.00 98.56 114 MET A N 1
ATOM 821 C CA . MET A 1 114 ? -14.661 -0.712 24.856 1.00 98.56 114 MET A CA 1
ATOM 822 C C . MET A 1 114 ? -14.227 0.466 23.973 1.00 98.56 114 MET A C 1
ATOM 824 O O . MET A 1 114 ? -13.674 0.267 22.893 1.00 98.56 114 MET A O 1
ATOM 828 N N . TRP A 1 115 ? -14.402 1.701 24.454 1.00 98.12 115 TRP A N 1
ATOM 829 C CA . TRP A 1 115 ? -13.947 2.895 23.740 1.00 98.12 115 TRP A CA 1
ATOM 830 C C . TRP A 1 115 ? -12.423 2.926 23.559 1.00 98.12 115 TRP A C 1
ATOM 832 O O . TRP A 1 115 ? -11.931 3.241 22.474 1.00 98.12 115 TRP A O 1
ATOM 842 N N . ALA A 1 116 ? -11.665 2.581 24.603 1.00 98.25 116 ALA A N 1
ATOM 843 C CA . ALA A 1 116 ? -10.209 2.520 24.538 1.00 98.25 116 ALA A CA 1
ATOM 844 C C . ALA A 1 116 ? -9.716 1.436 23.564 1.00 98.25 116 ALA A C 1
ATOM 846 O O . ALA A 1 116 ? -8.749 1.666 22.835 1.00 98.25 116 ALA A O 1
ATOM 847 N N . GLN A 1 117 ? -10.388 0.283 23.515 1.00 98.31 117 GLN A N 1
ATOM 848 C CA . GLN A 1 117 ? -10.099 -0.795 22.572 1.00 98.31 117 GLN A CA 1
ATOM 849 C C . GLN A 1 117 ? -10.331 -0.355 21.121 1.00 98.31 117 GLN A C 1
ATOM 851 O O . GLN A 1 117 ? -9.437 -0.523 20.289 1.00 98.31 117 GLN A O 1
ATOM 856 N N . ASP A 1 118 ? -11.474 0.266 20.826 1.00 98.19 118 ASP A N 1
ATOM 857 C CA . ASP A 1 118 ? -11.781 0.779 19.485 1.00 98.19 118 ASP A CA 1
ATOM 858 C C . ASP A 1 118 ? -10.789 1.866 19.055 1.00 98.19 118 ASP A C 1
ATOM 860 O O . ASP A 1 118 ? -10.307 1.875 17.917 1.00 98.19 118 ASP A O 1
ATOM 864 N N . ALA A 1 119 ? -10.417 2.756 19.979 1.00 98.06 119 ALA A N 1
ATOM 865 C CA . ALA A 1 119 ? -9.389 3.758 19.731 1.00 98.06 119 ALA A CA 1
ATOM 866 C C . ALA A 1 119 ? -8.039 3.100 19.405 1.00 98.06 119 ALA A C 1
ATOM 868 O O . ALA A 1 119 ? -7.402 3.459 18.414 1.00 98.06 119 ALA A O 1
ATOM 869 N N . ALA A 1 120 ? -7.610 2.110 20.194 1.00 97.69 120 ALA A N 1
ATOM 870 C CA . ALA A 1 120 ? -6.368 1.381 19.956 1.00 97.69 120 ALA A CA 1
ATOM 871 C C . ALA A 1 120 ? -6.376 0.647 18.604 1.00 97.69 120 ALA A C 1
ATOM 873 O O . ALA A 1 120 ? -5.383 0.707 17.874 1.00 97.69 120 ALA A O 1
ATOM 874 N N . ALA A 1 121 ? -7.496 0.017 18.235 1.00 97.94 121 ALA A N 1
ATOM 875 C CA . ALA A 1 121 ? -7.666 -0.644 16.944 1.00 97.94 121 ALA A CA 1
ATOM 876 C C . ALA A 1 121 ? -7.490 0.344 15.778 1.00 97.94 121 ALA A C 1
ATOM 878 O O . ALA A 1 121 ? -6.721 0.083 14.848 1.00 97.94 121 ALA A O 1
ATOM 879 N N . MET A 1 122 ? -8.141 1.510 15.845 1.00 97.81 122 MET A N 1
ATOM 880 C CA . MET A 1 122 ? -8.058 2.522 14.787 1.00 97.81 122 MET A CA 1
ATOM 881 C C . MET A 1 122 ? -6.696 3.223 14.725 1.00 97.81 122 MET A C 1
ATOM 883 O O . MET A 1 122 ? -6.208 3.494 13.627 1.00 97.81 122 MET A O 1
ATOM 887 N N . PHE A 1 123 ? -6.034 3.474 15.860 1.00 98.19 123 PHE A N 1
ATOM 888 C CA . PHE A 1 123 ? -4.666 4.005 15.858 1.00 98.19 123 PHE A CA 1
ATOM 889 C C . PHE A 1 123 ? -3.664 3.002 15.280 1.00 98.19 123 PHE A C 1
ATOM 891 O O . PHE A 1 123 ? -2.802 3.392 14.492 1.00 98.19 123 PHE A O 1
ATOM 898 N N . GLY A 1 124 ? -3.799 1.715 15.613 1.00 97.12 124 GLY A N 1
ATOM 899 C CA . GLY A 1 124 ? -2.978 0.649 15.035 1.00 97.12 124 GLY A CA 1
ATOM 900 C C . GLY A 1 124 ? -3.156 0.534 13.519 1.00 97.12 124 GLY A C 1
ATOM 901 O O . GLY A 1 124 ? -2.167 0.456 12.783 1.00 97.12 124 GLY A O 1
ATOM 902 N N . TYR A 1 125 ? -4.404 0.601 13.044 1.00 98.12 125 TYR A N 1
ATOM 903 C CA . TYR A 1 125 ? -4.716 0.671 11.616 1.00 98.12 125 TYR A CA 1
ATOM 904 C C . TYR A 1 125 ? -4.065 1.881 10.948 1.00 98.12 125 TYR A C 1
ATOM 906 O O . TYR A 1 125 ? -3.340 1.714 9.971 1.00 98.12 125 TYR A O 1
ATOM 914 N N . ALA A 1 126 ? -4.283 3.085 11.487 1.00 98.06 126 ALA A N 1
ATOM 915 C CA . ALA A 1 126 ? -3.764 4.320 10.910 1.00 98.06 126 ALA A CA 1
ATOM 916 C C . ALA A 1 126 ? -2.232 4.318 10.834 1.00 98.06 126 ALA A C 1
ATOM 918 O O . ALA A 1 126 ? -1.675 4.686 9.803 1.00 98.06 126 ALA A O 1
ATOM 919 N N . ALA A 1 127 ? -1.553 3.851 11.886 1.00 97.69 127 ALA A N 1
ATOM 920 C CA . ALA A 1 127 ? -0.098 3.738 11.904 1.00 97.69 127 ALA A CA 1
ATOM 921 C C . ALA A 1 127 ? 0.409 2.754 10.839 1.00 97.69 127 ALA A C 1
ATOM 923 O O . ALA A 1 127 ? 1.292 3.090 10.054 1.00 97.69 127 ALA A O 1
ATOM 924 N N . THR A 1 128 ? -0.188 1.561 10.763 1.00 97.12 128 THR A N 1
ATOM 925 C CA . THR A 1 128 ? 0.232 0.532 9.798 1.00 97.12 128 THR A CA 1
ATOM 926 C C . THR A 1 128 ? -0.054 0.961 8.358 1.00 97.12 128 THR A C 1
ATOM 928 O O . THR A 1 128 ? 0.786 0.776 7.480 1.00 97.12 128 THR A O 1
ATOM 931 N N . ALA A 1 129 ? -1.214 1.575 8.111 1.00 96.19 129 ALA A N 1
ATOM 932 C CA . ALA A 1 129 ? -1.576 2.113 6.807 1.00 96.19 129 ALA A CA 1
ATOM 933 C C . ALA A 1 129 ? -0.629 3.246 6.384 1.00 96.19 129 ALA A C 1
ATOM 935 O O . ALA A 1 129 ? -0.162 3.240 5.247 1.00 96.19 129 ALA A O 1
ATOM 936 N N . ALA A 1 130 ? -0.287 4.164 7.297 1.00 96.69 130 ALA A N 1
ATOM 937 C CA . ALA A 1 130 ? 0.669 5.236 7.029 1.00 96.69 130 ALA A CA 1
ATOM 938 C C . ALA A 1 130 ? 2.036 4.669 6.623 1.00 96.69 130 ALA A C 1
ATOM 940 O O . ALA A 1 130 ? 2.519 4.981 5.537 1.00 96.69 130 ALA A O 1
ATOM 941 N N . THR A 1 131 ? 2.606 3.754 7.414 1.00 96.75 131 THR A N 1
ATOM 942 C CA . THR A 1 131 ? 3.888 3.109 7.087 1.00 96.75 131 THR A CA 1
ATOM 943 C C . THR A 1 131 ? 3.843 2.367 5.748 1.00 96.75 131 THR A C 1
ATOM 945 O O . THR A 1 131 ? 4.788 2.460 4.964 1.00 96.75 131 THR A O 1
ATOM 948 N N . ALA A 1 132 ? 2.746 1.664 5.447 1.00 94.56 132 ALA A N 1
ATOM 949 C CA . ALA A 1 132 ? 2.590 0.974 4.168 1.00 94.56 132 ALA A CA 1
ATOM 950 C C . ALA A 1 132 ? 2.580 1.953 2.981 1.00 94.56 132 ALA A C 1
ATOM 952 O O . ALA A 1 132 ? 3.165 1.663 1.938 1.00 94.56 132 ALA A O 1
ATOM 953 N N . THR A 1 133 ? 1.955 3.125 3.138 1.00 93.94 133 THR A N 1
ATOM 954 C CA . THR A 1 133 ? 1.938 4.165 2.098 1.00 93.94 133 THR A CA 1
ATOM 955 C C . THR A 1 133 ? 3.255 4.929 1.975 1.00 93.94 133 THR A C 1
ATOM 957 O O . THR A 1 133 ? 3.662 5.232 0.860 1.00 93.94 133 THR A O 1
ATOM 960 N N . GLU A 1 134 ? 3.958 5.192 3.080 1.00 95.19 134 GLU A N 1
ATOM 961 C CA . GLU A 1 134 ? 5.264 5.871 3.082 1.00 95.19 134 GLU A CA 1
ATOM 962 C C . GLU A 1 134 ? 6.350 5.062 2.365 1.00 95.19 134 GLU A C 1
ATOM 964 O O . GLU A 1 134 ? 7.291 5.628 1.813 1.00 95.19 134 GLU A O 1
ATOM 969 N N . ALA A 1 135 ? 6.212 3.736 2.337 1.00 91.81 135 ALA A N 1
ATOM 970 C CA . ALA A 1 135 ? 7.113 2.860 1.599 1.00 91.81 135 ALA A CA 1
ATOM 971 C C . ALA A 1 135 ? 6.976 2.988 0.066 1.00 91.81 135 ALA A C 1
ATOM 973 O O . ALA A 1 135 ? 7.821 2.460 -0.659 1.00 91.81 135 ALA A O 1
ATOM 974 N N . LEU A 1 136 ? 5.927 3.645 -0.443 1.00 94.81 136 LEU A N 1
ATOM 975 C CA . LEU A 1 136 ? 5.670 3.783 -1.875 1.00 94.81 136 LEU A CA 1
ATOM 976 C C . LEU A 1 136 ? 6.235 5.101 -2.407 1.00 94.81 136 LEU A C 1
ATOM 978 O O . LEU A 1 136 ? 5.785 6.188 -2.050 1.00 94.81 136 LEU A O 1
ATOM 982 N N . LEU A 1 137 ? 7.206 4.991 -3.312 1.00 90.38 137 LEU A N 1
ATOM 983 C CA . LEU A 1 137 ? 7.752 6.131 -4.040 1.00 90.38 137 LEU A CA 1
ATOM 984 C C . LEU A 1 137 ? 6.922 6.416 -5.300 1.00 90.38 137 LEU A C 1
ATOM 986 O O . LEU A 1 137 ? 6.415 5.472 -5.915 1.00 90.38 137 LEU A O 1
ATOM 990 N N . PRO A 1 138 ? 6.809 7.689 -5.723 1.00 92.38 138 PRO A N 1
ATOM 991 C CA . PRO A 1 138 ? 6.253 8.028 -7.024 1.00 92.38 138 PRO A CA 1
ATOM 992 C C . PRO A 1 138 ? 6.986 7.308 -8.160 1.00 92.38 138 PRO A C 1
ATOM 994 O O . PRO A 1 138 ? 8.195 7.073 -8.100 1.00 92.38 138 PRO A O 1
ATOM 997 N N . PHE A 1 139 ? 6.238 6.971 -9.206 1.00 92.12 139 PHE A N 1
ATOM 998 C CA . PHE A 1 139 ? 6.817 6.449 -10.434 1.00 92.12 139 PHE A CA 1
ATOM 999 C C . PHE A 1 139 ? 7.473 7.588 -11.213 1.00 92.12 139 PHE A C 1
ATOM 1001 O O . PHE A 1 139 ? 6.875 8.650 -11.382 1.00 92.12 139 PHE A O 1
ATOM 1008 N N . GLU A 1 140 ? 8.688 7.344 -11.690 1.00 92.38 140 GLU A N 1
ATOM 1009 C CA . GLU A 1 140 ? 9.412 8.275 -12.553 1.00 92.38 140 GLU A CA 1
ATOM 1010 C C . GLU A 1 140 ? 8.965 8.116 -14.007 1.00 92.38 140 GLU A C 1
ATOM 1012 O O . GLU A 1 140 ? 8.619 7.013 -14.444 1.00 92.38 140 GLU A O 1
ATOM 1017 N N . ASP A 1 141 ? 9.025 9.202 -14.773 1.00 91.19 141 ASP A N 1
ATOM 1018 C CA . ASP A 1 141 ? 8.742 9.163 -16.204 1.00 91.19 141 ASP A CA 1
ATOM 1019 C C . ASP A 1 141 ? 9.805 8.363 -16.963 1.00 91.19 141 ASP A C 1
ATOM 1021 O O . ASP A 1 141 ? 10.989 8.329 -16.610 1.00 91.19 141 ASP A O 1
ATOM 1025 N N . ALA A 1 142 ? 9.378 7.716 -18.046 1.00 90.00 142 ALA A N 1
ATOM 1026 C CA . ALA A 1 142 ? 10.281 6.921 -18.857 1.00 90.00 142 ALA A CA 1
ATOM 1027 C C . ALA A 1 142 ? 11.327 7.808 -19.560 1.00 90.00 142 ALA A C 1
ATOM 1029 O O . ALA A 1 142 ? 10.968 8.826 -20.163 1.00 90.00 142 ALA A O 1
ATOM 1030 N N . PRO A 1 143 ? 12.614 7.416 -19.561 1.00 89.12 143 PRO A N 1
ATOM 1031 C CA . PRO A 1 143 ? 13.644 8.172 -20.255 1.00 89.12 143 PRO A CA 1
ATOM 1032 C C . PRO A 1 143 ? 13.434 8.111 -21.771 1.00 89.12 143 PRO A C 1
ATOM 1034 O O . PRO A 1 143 ? 13.037 7.086 -22.332 1.00 89.12 143 PRO A O 1
ATOM 1037 N N . LEU A 1 144 ? 13.747 9.212 -22.453 1.00 84.12 144 LEU A N 1
ATOM 1038 C CA . LEU A 1 144 ? 13.714 9.272 -23.912 1.00 84.12 144 LEU A CA 1
ATOM 1039 C C . LEU A 1 144 ? 14.830 8.404 -24.507 1.00 84.12 144 LEU A C 1
ATOM 1041 O O . LEU A 1 144 ? 15.989 8.516 -24.117 1.00 84.12 144 LEU A O 1
ATOM 1045 N N . ILE A 1 145 ? 14.481 7.582 -25.497 1.00 78.56 145 ILE A N 1
ATOM 1046 C CA . ILE A 1 145 ? 15.439 6.739 -26.239 1.00 78.56 145 ILE A CA 1
ATOM 1047 C C . ILE A 1 145 ? 16.031 7.502 -27.439 1.00 78.56 145 ILE A C 1
ATOM 1049 O O . ILE A 1 145 ? 17.094 7.166 -27.946 1.00 78.56 145 ILE A O 1
ATOM 1053 N N . THR A 1 146 ? 15.366 8.557 -27.909 1.00 74.38 146 THR A N 1
ATOM 1054 C CA . THR A 1 146 ? 15.815 9.368 -29.050 1.00 74.38 146 THR A CA 1
ATOM 1055 C C . THR A 1 146 ? 16.210 10.765 -28.597 1.00 74.38 146 THR A C 1
ATOM 1057 O O . THR A 1 146 ? 15.417 11.431 -27.932 1.00 74.38 146 THR A O 1
ATOM 1060 N N . ASN A 1 147 ? 17.391 11.238 -29.010 1.00 67.69 147 ASN A N 1
ATOM 1061 C CA . ASN A 1 147 ? 17.798 12.629 -28.812 1.00 67.69 147 ASN A CA 1
ATOM 1062 C C . ASN A 1 147 ? 17.067 13.530 -29.831 1.00 67.69 147 ASN A C 1
ATOM 1064 O O . ASN A 1 147 ? 17.350 13.420 -31.028 1.00 67.69 147 ASN A O 1
ATOM 1068 N N . PRO A 1 148 ? 16.170 14.442 -29.409 1.00 60.94 148 PRO A N 1
ATOM 1069 C CA . PRO A 1 148 ? 15.490 15.359 -30.326 1.00 60.94 148 PRO A CA 1
ATOM 1070 C C . PRO A 1 148 ? 16.451 16.316 -31.060 1.00 60.94 148 PRO A C 1
ATOM 1072 O O . PRO A 1 148 ? 16.107 16.809 -32.131 1.00 60.94 148 PRO A O 1
ATOM 1075 N N . GLY A 1 149 ? 17.663 16.544 -30.538 1.00 59.47 149 GLY A N 1
ATOM 1076 C CA . GLY A 1 149 ? 18.730 17.307 -31.198 1.00 59.47 149 GLY A CA 1
ATOM 1077 C C . GLY A 1 149 ? 19.655 16.480 -32.101 1.00 59.47 149 GLY A C 1
ATOM 1078 O O . GLY A 1 149 ? 20.500 17.053 -32.786 1.00 59.47 149 GLY A O 1
ATOM 1079 N N . GLY A 1 150 ? 19.494 15.152 -32.156 1.00 64.19 150 GLY A N 1
ATOM 1080 C CA . GLY A 1 150 ? 20.430 14.258 -32.848 1.00 64.19 150 GLY A CA 1
ATOM 1081 C C . GLY A 1 150 ? 20.548 14.513 -34.356 1.00 64.19 150 GLY A C 1
ATOM 1082 O O . GLY A 1 150 ? 21.603 14.285 -34.935 1.00 64.19 150 GLY A O 1
ATOM 1083 N N . LEU A 1 151 ? 19.503 15.054 -34.993 1.00 61.72 151 LEU A N 1
ATOM 1084 C CA . LEU A 1 151 ? 19.544 15.458 -36.405 1.00 61.72 151 LEU A CA 1
ATOM 1085 C C . LEU A 1 151 ? 20.458 16.669 -36.649 1.00 61.72 151 LEU A C 1
ATOM 1087 O O . LEU A 1 151 ? 21.085 16.754 -37.702 1.00 61.72 151 LEU A O 1
ATOM 1091 N N . LEU A 1 152 ? 20.546 17.592 -35.687 1.00 59.88 152 LEU A N 1
ATOM 1092 C CA . LEU A 1 152 ? 21.436 18.753 -35.771 1.00 59.88 152 LEU A CA 1
ATOM 1093 C C . LEU A 1 152 ? 22.888 18.330 -35.544 1.00 59.88 152 LEU A C 1
ATOM 1095 O O . LEU A 1 152 ? 23.763 18.725 -36.305 1.00 59.88 152 LEU A O 1
ATOM 1099 N N . GLU A 1 153 ? 23.136 17.467 -34.559 1.00 68.50 153 GLU A N 1
ATOM 1100 C CA . GLU A 1 153 ? 24.463 16.883 -34.320 1.00 68.50 153 GLU A CA 1
ATOM 1101 C C . GLU A 1 153 ? 24.929 16.040 -35.517 1.00 68.50 153 GLU A C 1
ATOM 1103 O O . GLU A 1 153 ? 26.087 16.121 -35.920 1.00 68.50 153 GLU A O 1
ATOM 1108 N N . GLN A 1 154 ? 24.018 15.290 -36.147 1.00 67.62 154 GLN A N 1
ATOM 1109 C CA . GLN A 1 154 ? 24.302 14.559 -37.380 1.00 67.62 154 GLN A CA 1
ATOM 1110 C C . GLN A 1 154 ? 24.638 15.504 -38.540 1.00 67.62 154 GLN A C 1
ATOM 1112 O O . GLN A 1 154 ? 25.562 15.217 -39.296 1.00 67.62 154 GLN A O 1
ATOM 1117 N N . ALA A 1 155 ? 23.917 16.618 -38.691 1.00 65.75 155 ALA A N 1
ATOM 1118 C CA . ALA A 1 155 ? 24.207 17.602 -39.731 1.00 65.75 155 ALA A CA 1
ATOM 1119 C C . ALA A 1 155 ? 25.606 18.217 -39.554 1.00 65.75 155 ALA A C 1
ATOM 1121 O O . ALA A 1 155 ? 26.365 18.272 -40.519 1.00 65.75 155 ALA A O 1
ATOM 1122 N N . VAL A 1 156 ? 25.976 18.578 -38.320 1.00 69.38 156 VAL A N 1
ATOM 1123 C CA . VAL A 1 156 ? 27.313 19.098 -37.984 1.00 69.38 156 VAL A CA 1
ATOM 1124 C C . VAL A 1 156 ? 28.402 18.050 -38.237 1.00 69.38 156 VAL A C 1
ATOM 1126 O O . VAL A 1 156 ? 29.421 18.358 -38.844 1.00 69.38 156 VAL A O 1
ATOM 1129 N N . ALA A 1 157 ? 28.182 16.791 -37.847 1.00 72.06 157 ALA A N 1
ATOM 1130 C CA . ALA A 1 157 ? 29.146 15.716 -38.089 1.00 72.06 157 ALA A CA 1
ATOM 1131 C C . ALA A 1 157 ? 29.341 15.413 -39.589 1.00 72.06 157 ALA A C 1
ATOM 1133 O O . ALA A 1 157 ? 30.442 15.067 -40.017 1.00 72.06 157 ALA A O 1
ATOM 1134 N N . VAL A 1 158 ? 28.284 15.538 -40.403 1.00 75.00 158 VAL A N 1
ATOM 1135 C CA . VAL A 1 158 ? 28.376 15.410 -41.868 1.00 75.00 158 VAL A CA 1
ATOM 1136 C C . VAL A 1 158 ? 29.176 16.569 -42.463 1.00 75.00 158 VAL A C 1
ATOM 1138 O O . VAL A 1 158 ? 30.009 16.331 -43.334 1.00 75.00 158 VAL A O 1
ATOM 1141 N N . GLU A 1 159 ? 28.964 17.793 -41.982 1.00 68.19 159 GLU A N 1
ATOM 1142 C CA . GLU A 1 159 ? 29.727 18.975 -42.397 1.00 68.19 159 GLU A CA 1
ATOM 1143 C C . GLU A 1 159 ? 31.223 18.823 -42.070 1.00 68.19 159 GLU A C 1
ATOM 1145 O O . GLU A 1 159 ? 32.063 18.927 -42.962 1.00 68.19 159 GLU A O 1
ATOM 1150 N N . GLU A 1 160 ? 31.562 18.424 -40.842 1.00 70.44 160 GLU A N 1
ATOM 1151 C CA . GLU A 1 160 ? 32.949 18.190 -40.415 1.00 70.44 160 GLU A CA 1
ATOM 1152 C C . GLU A 1 160 ? 33.636 17.061 -41.212 1.00 70.44 160 GLU A C 1
ATOM 1154 O O . GLU A 1 160 ? 34.824 17.139 -41.555 1.00 70.44 160 GLU A O 1
ATOM 1159 N N . ALA A 1 161 ? 32.890 16.009 -41.566 1.00 73.44 161 ALA A N 1
ATOM 1160 C CA . ALA A 1 161 ? 33.392 14.930 -42.413 1.00 73.44 161 ALA A CA 1
ATOM 1161 C C . ALA A 1 161 ? 33.673 15.402 -43.852 1.00 73.44 161 ALA A C 1
ATOM 1163 O O . ALA A 1 161 ? 34.668 14.978 -44.450 1.00 73.44 161 ALA A O 1
ATOM 1164 N N . ILE A 1 162 ? 32.830 16.285 -44.401 1.00 71.06 162 ILE A N 1
ATOM 1165 C CA . ILE A 1 162 ? 33.038 16.906 -45.717 1.00 71.06 162 ILE A CA 1
ATOM 1166 C C . ILE A 1 162 ? 34.289 17.793 -45.689 1.00 71.06 162 ILE A C 1
ATOM 1168 O O . ILE A 1 162 ? 35.143 17.659 -46.569 1.00 71.06 162 ILE A O 1
ATOM 1172 N N . ASP A 1 163 ? 34.448 18.622 -44.658 1.00 71.06 163 ASP A N 1
ATOM 1173 C CA . ASP A 1 163 ? 35.605 19.509 -44.494 1.00 71.06 163 ASP A CA 1
ATOM 1174 C C . ASP A 1 163 ? 36.911 18.710 -44.378 1.00 71.06 163 ASP A C 1
ATOM 1176 O O . ASP A 1 163 ? 37.909 19.004 -45.045 1.00 71.06 163 ASP A O 1
ATOM 1180 N N . THR A 1 164 ? 36.892 17.626 -43.600 1.00 74.62 164 THR A N 1
ATOM 1181 C CA . THR A 1 164 ? 38.032 16.713 -43.453 1.00 74.62 164 THR A CA 1
ATOM 1182 C C . THR A 1 164 ? 38.378 16.023 -44.775 1.00 74.62 164 THR A C 1
ATOM 1184 O O . THR A 1 164 ? 39.553 15.894 -45.135 1.00 74.62 164 THR A O 1
ATOM 1187 N N . ALA A 1 165 ? 37.373 15.591 -45.542 1.00 73.12 165 ALA A N 1
ATOM 1188 C CA . ALA A 1 165 ? 37.584 14.998 -46.859 1.00 73.12 165 ALA A CA 1
ATOM 1189 C C . ALA A 1 165 ? 38.189 16.010 -47.849 1.00 73.12 165 ALA A C 1
ATOM 1191 O O . ALA A 1 165 ? 39.130 15.669 -48.571 1.00 73.12 165 ALA A O 1
ATOM 1192 N N . ALA A 1 166 ? 37.712 17.256 -47.846 1.00 71.50 166 ALA A N 1
ATOM 1193 C CA . ALA A 1 166 ? 38.244 18.336 -48.673 1.00 71.50 166 ALA A CA 1
ATOM 1194 C C . ALA A 1 166 ? 39.698 18.684 -48.308 1.00 71.50 166 ALA A C 1
ATOM 1196 O O . ALA A 1 166 ? 40.551 18.797 -49.193 1.00 71.50 166 ALA A O 1
ATOM 1197 N N . ALA A 1 167 ? 40.016 18.772 -47.013 1.00 72.25 167 ALA A N 1
ATOM 1198 C CA . ALA A 1 167 ? 41.377 18.994 -46.531 1.00 72.25 167 ALA A CA 1
ATOM 1199 C C . ALA A 1 167 ? 42.332 17.871 -46.974 1.00 72.25 167 ALA A C 1
ATOM 1201 O O . ALA A 1 167 ? 43.428 18.146 -47.467 1.00 72.25 167 ALA A O 1
ATOM 1202 N N . ASN A 1 168 ? 41.898 16.610 -46.886 1.00 72.44 168 ASN A N 1
ATOM 1203 C CA . ASN A 1 168 ? 42.676 15.461 -47.358 1.00 72.44 168 ASN A CA 1
ATOM 1204 C C . ASN A 1 168 ? 42.904 15.487 -48.879 1.00 72.44 168 ASN A C 1
ATOM 1206 O O . ASN A 1 168 ? 43.992 15.150 -49.347 1.00 72.44 168 ASN A O 1
ATOM 1210 N N . GLN A 1 169 ? 41.914 15.918 -49.665 1.00 72.44 169 GLN A N 1
ATOM 1211 C CA . GLN A 1 169 ? 42.068 16.094 -51.113 1.00 72.44 169 GLN A CA 1
ATOM 1212 C C . GLN A 1 169 ? 43.107 17.174 -51.444 1.00 72.44 169 GLN A C 1
ATOM 1214 O O . GLN A 1 169 ? 43.986 16.948 -52.275 1.00 72.44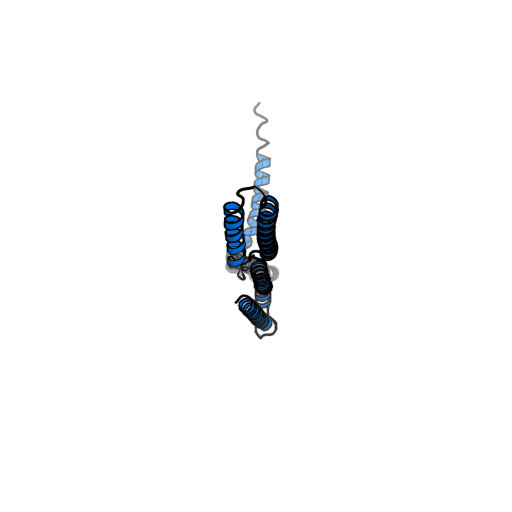 169 GLN A O 1
ATOM 1219 N N . LEU A 1 170 ? 43.073 18.324 -50.764 1.00 70.12 170 LEU A N 1
ATOM 1220 C CA . LEU A 1 170 ? 44.077 19.377 -50.950 1.00 70.12 170 LEU A CA 1
ATOM 1221 C C . LEU A 1 170 ? 45.479 18.916 -50.554 1.00 70.12 170 LEU A C 1
ATOM 1223 O O . LEU A 1 170 ? 46.426 19.119 -51.314 1.00 70.12 170 LEU A O 1
ATOM 1227 N N . MET A 1 171 ? 45.603 18.258 -49.400 1.00 73.38 171 MET A N 1
ATOM 1228 C CA . MET A 1 171 ? 46.875 17.739 -48.896 1.00 73.38 171 MET A CA 1
ATOM 1229 C C . MET A 1 171 ? 47.538 16.778 -49.895 1.00 73.38 171 MET A C 1
ATOM 1231 O O . MET A 1 171 ? 48.757 16.794 -50.046 1.00 73.38 171 MET A O 1
ATOM 1235 N N . ASN A 1 172 ? 46.744 15.977 -50.611 1.00 73.44 172 ASN A N 1
ATOM 1236 C CA . ASN A 1 172 ? 47.246 15.021 -51.598 1.00 73.44 172 ASN A CA 1
ATOM 1237 C C . ASN A 1 172 ? 47.540 15.659 -52.966 1.00 73.44 172 ASN A C 1
ATOM 1239 O O . ASN A 1 172 ? 48.516 15.290 -53.621 1.00 73.44 172 ASN A O 1
ATOM 1243 N N . ASN A 1 173 ? 46.731 16.631 -53.393 1.00 66.88 173 ASN A N 1
ATOM 1244 C CA . ASN A 1 173 ? 46.793 17.174 -54.752 1.00 66.88 173 ASN A CA 1
ATOM 1245 C C . ASN A 1 173 ? 47.761 18.366 -54.885 1.00 66.88 173 ASN A C 1
ATOM 1247 O O . ASN A 1 173 ? 48.378 18.546 -55.937 1.00 66.88 173 ASN A O 1
ATOM 1251 N N . VAL A 1 174 ? 47.953 19.169 -53.830 1.00 71.56 174 VAL A N 1
ATOM 1252 C CA . VAL A 1 174 ? 48.844 20.349 -53.855 1.00 71.56 174 VAL A CA 1
ATOM 1253 C C . VAL A 1 174 ? 50.324 19.970 -54.049 1.00 71.56 174 VAL A C 1
ATOM 1255 O O . VAL A 1 174 ? 50.970 20.561 -54.920 1.00 71.56 174 VAL A O 1
ATOM 1258 N N . PRO A 1 175 ? 50.893 18.972 -53.343 1.00 68.00 175 PRO A N 1
ATOM 1259 C CA . PRO A 1 175 ? 52.273 18.544 -53.580 1.00 68.00 175 PRO A CA 1
ATOM 1260 C C . PRO A 1 175 ? 52.491 17.989 -54.994 1.00 68.00 175 PRO A C 1
ATOM 1262 O O . PRO A 1 175 ? 53.530 18.248 -55.600 1.00 68.00 175 PRO A O 1
ATOM 1265 N N . GLN A 1 176 ? 51.505 17.273 -55.548 1.00 63.28 176 GLN A N 1
ATOM 1266 C CA . GLN A 1 176 ? 51.560 16.741 -56.915 1.00 63.28 176 GLN A CA 1
ATOM 1267 C C . GLN A 1 176 ? 51.553 17.865 -57.961 1.00 63.28 176 GLN A C 1
ATOM 1269 O O . GLN A 1 176 ? 52.329 17.825 -58.915 1.00 63.28 176 GLN A O 1
ATOM 1274 N N . ALA A 1 177 ? 50.740 18.903 -57.756 1.00 60.91 177 ALA A N 1
ATOM 1275 C CA . ALA A 1 177 ? 50.714 20.085 -58.614 1.00 60.91 177 ALA A CA 1
ATOM 1276 C C . ALA A 1 177 ? 52.038 20.872 -58.572 1.00 60.91 177 ALA A C 1
ATOM 1278 O O . ALA A 1 177 ? 52.554 21.281 -59.613 1.00 60.91 177 ALA A O 1
ATOM 1279 N N . LEU A 1 178 ? 52.631 21.040 -57.385 1.00 59.00 178 LEU A N 1
ATOM 1280 C CA . LEU A 1 178 ? 53.924 21.715 -57.223 1.00 59.00 178 LEU A CA 1
ATOM 1281 C C . LEU A 1 178 ? 55.081 20.924 -57.858 1.00 59.00 178 LEU A C 1
ATOM 1283 O O . LEU A 1 178 ? 55.976 21.520 -58.455 1.00 59.00 178 LEU A O 1
ATOM 1287 N N . GLN A 1 179 ? 55.046 19.588 -57.804 1.00 63.53 179 GLN A N 1
ATOM 1288 C CA . GLN A 1 179 ? 56.021 18.729 -58.491 1.00 63.53 179 GLN A CA 1
ATOM 1289 C C . GLN A 1 179 ? 55.905 18.801 -60.020 1.00 63.53 179 GLN A C 1
ATOM 1291 O O . GLN A 1 179 ? 56.919 18.709 -60.710 1.00 63.53 179 GLN A O 1
ATOM 1296 N N . GLN A 1 180 ? 54.699 18.996 -60.559 1.00 56.88 180 GLN A N 1
ATOM 1297 C CA . GLN A 1 180 ? 54.492 19.222 -61.994 1.00 56.88 180 GLN A CA 1
ATOM 1298 C C . GLN A 1 180 ? 54.983 20.608 -62.434 1.00 56.88 180 GLN A C 1
ATOM 1300 O O . GLN A 1 180 ? 55.508 20.748 -63.535 1.00 56.88 180 GLN A O 1
ATOM 1305 N N . LEU A 1 181 ? 54.883 21.618 -61.562 1.00 53.12 181 LEU A N 1
ATOM 1306 C CA . LEU A 1 181 ? 55.392 22.969 -61.824 1.00 53.12 181 LEU A CA 1
ATOM 1307 C C . LEU A 1 181 ? 56.931 23.033 -61.851 1.00 53.12 181 LEU A C 1
ATOM 1309 O O . LEU A 1 181 ? 57.507 23.880 -62.528 1.00 53.12 181 LEU A O 1
ATOM 1313 N N . ALA A 1 182 ? 57.600 22.123 -61.140 1.00 57.34 182 ALA A N 1
ATOM 1314 C CA . ALA A 1 182 ? 59.057 22.018 -61.109 1.00 57.34 182 ALA A CA 1
ATOM 1315 C C . ALA A 1 182 ? 59.665 21.332 -62.356 1.00 57.34 182 ALA A C 1
ATOM 1317 O O . ALA A 1 182 ? 60.890 21.240 -62.458 1.00 57.34 182 ALA A O 1
ATOM 1318 N N . GLN A 1 183 ? 58.849 20.853 -63.309 1.00 49.50 183 GLN A N 1
ATOM 1319 C CA . GLN A 1 183 ? 59.329 20.212 -64.539 1.00 49.50 183 GLN A CA 1
ATOM 1320 C C . GLN A 1 183 ? 59.422 21.218 -65.703 1.00 49.50 183 GLN A C 1
ATOM 1322 O O . GLN A 1 183 ? 58.442 21.894 -66.023 1.00 49.50 183 GLN A O 1
ATOM 1327 N N . PRO A 1 184 ? 60.573 21.327 -66.394 1.00 48.06 184 PRO A N 1
ATOM 1328 C CA . PRO A 1 184 ? 60.772 22.332 -67.427 1.00 48.06 184 PRO A CA 1
ATOM 1329 C C . PRO A 1 184 ? 60.284 21.817 -68.786 1.00 48.06 184 PRO A C 1
ATOM 1331 O O . PRO A 1 184 ? 61.096 21.434 -69.622 1.00 48.06 184 PRO A O 1
ATOM 1334 N N . THR A 1 185 ? 58.971 21.776 -69.043 1.00 44.22 185 THR A N 1
ATOM 1335 C CA . THR A 1 185 ? 58.428 21.860 -70.418 1.00 44.22 185 THR A CA 1
ATOM 1336 C C . THR A 1 185 ? 56.903 22.034 -70.468 1.00 44.22 185 THR A C 1
ATOM 1338 O O . THR A 1 185 ? 56.155 21.253 -69.900 1.00 44.22 185 THR A O 1
ATOM 1341 N N . LYS A 1 186 ? 56.475 23.022 -71.272 1.00 39.09 186 LYS A N 1
ATOM 1342 C CA . LYS A 1 186 ? 55.106 23.346 -71.733 1.00 39.09 186 LYS A CA 1
ATOM 1343 C C . LYS A 1 186 ? 54.104 23.838 -70.681 1.00 39.09 186 LYS A C 1
ATOM 1345 O O . LYS A 1 186 ? 53.281 23.106 -70.145 1.00 39.09 186 LYS A O 1
ATOM 1350 N N . SER A 1 187 ? 54.090 25.160 -70.556 1.00 44.03 187 SER A N 1
ATOM 135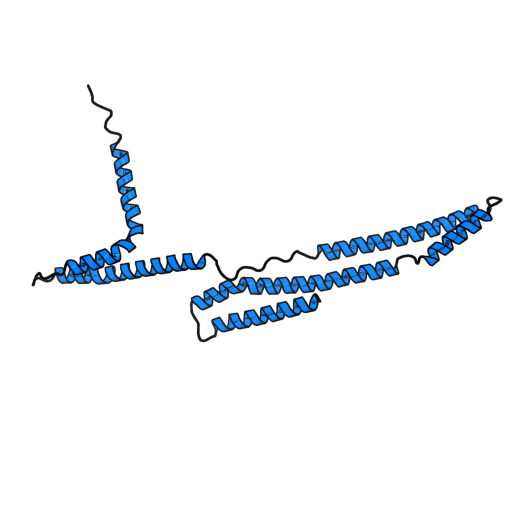1 C CA . SER A 1 187 ? 53.017 25.988 -70.014 1.00 44.03 187 SER A CA 1
ATOM 1352 C C . SER A 1 187 ? 51.713 25.821 -70.813 1.00 44.03 187 SER A C 1
ATOM 1354 O O . SER A 1 187 ? 51.428 26.598 -71.718 1.00 44.03 187 SER A O 1
ATOM 1356 N N . ILE A 1 188 ? 50.914 24.809 -70.485 1.00 41.41 188 ILE A N 1
ATOM 1357 C CA . ILE A 1 188 ? 49.457 24.842 -70.662 1.00 41.41 188 ILE A CA 1
ATOM 1358 C C . ILE A 1 188 ? 48.884 24.307 -69.354 1.00 41.41 188 ILE A C 1
ATOM 1360 O O . ILE A 1 188 ? 48.771 23.102 -69.155 1.00 41.41 188 ILE A O 1
ATOM 1364 N N . TRP A 1 189 ? 48.610 25.218 -68.426 1.00 47.81 189 TRP A N 1
ATOM 1365 C CA . TRP A 1 189 ? 47.957 24.913 -67.157 1.00 47.81 189 TRP A CA 1
ATOM 1366 C C . TRP A 1 189 ? 46.489 25.346 -67.245 1.00 47.81 189 TRP A C 1
ATOM 1368 O O . TRP A 1 189 ? 46.247 26.491 -67.637 1.00 47.81 189 TRP A O 1
ATOM 1378 N N . PRO A 1 190 ? 45.509 24.517 -66.842 1.00 43.72 190 PRO A N 1
ATOM 1379 C CA . PRO A 1 190 ? 44.165 24.988 -66.567 1.00 43.72 190 PRO A CA 1
ATOM 1380 C C . PRO A 1 190 ? 44.169 25.584 -65.154 1.00 43.72 190 PRO A C 1
ATOM 1382 O O . PRO A 1 190 ? 43.808 24.923 -64.182 1.00 43.72 190 PRO A O 1
ATOM 1385 N N . PHE A 1 191 ? 44.587 26.849 -65.025 1.00 49.53 191 PHE A N 1
ATOM 1386 C CA . PHE A 1 191 ? 44.351 27.637 -63.801 1.00 49.53 191 PHE A CA 1
ATOM 1387 C C . PHE A 1 191 ? 42.874 27.587 -63.386 1.00 49.53 191 PHE A C 1
ATOM 1389 O O . PHE A 1 191 ? 42.565 27.618 -62.197 1.00 49.53 191 PHE A O 1
ATOM 1396 N N . ASP A 1 192 ? 41.985 27.407 -64.364 1.00 50.38 192 ASP A N 1
ATOM 1397 C CA . ASP A 1 192 ? 40.564 27.167 -64.166 1.00 50.38 192 ASP A CA 1
ATOM 1398 C C . ASP A 1 192 ? 40.297 25.981 -63.236 1.00 50.38 192 ASP A C 1
ATOM 1400 O O . ASP A 1 192 ? 39.506 26.117 -62.316 1.00 50.38 192 ASP A O 1
ATOM 1404 N N . GLN A 1 193 ? 41.001 24.855 -63.373 1.00 50.94 193 GLN A N 1
ATOM 1405 C CA . GLN A 1 193 ? 40.716 23.637 -62.606 1.00 50.94 193 GLN A CA 1
ATOM 1406 C C . GLN A 1 193 ? 41.096 23.771 -61.125 1.00 50.94 193 GLN A C 1
ATOM 1408 O O . GLN A 1 193 ? 40.402 23.256 -60.249 1.00 50.94 193 GLN A O 1
ATOM 1413 N N . LEU A 1 194 ? 42.168 24.515 -60.840 1.00 50.12 194 LEU A N 1
ATOM 1414 C CA . LEU A 1 194 ? 42.584 24.840 -59.476 1.00 50.12 194 LEU A CA 1
ATOM 1415 C C . LEU A 1 194 ? 41.721 25.964 -58.889 1.00 50.12 194 LEU A C 1
ATOM 1417 O O . LEU A 1 194 ? 41.428 25.939 -57.700 1.00 50.12 194 LEU A O 1
ATOM 1421 N N . SER A 1 195 ? 41.241 26.894 -59.723 1.00 53.59 195 SER A N 1
ATOM 1422 C CA . SER A 1 195 ? 40.260 27.907 -59.321 1.00 53.59 195 SER A CA 1
ATOM 1423 C C . SER A 1 195 ? 38.888 27.303 -59.010 1.00 53.59 195 SER A C 1
ATOM 1425 O O . SER A 1 195 ? 38.243 27.734 -58.063 1.00 53.59 195 SER A O 1
ATOM 1427 N N . GLU A 1 196 ? 38.461 26.278 -59.751 1.00 53.50 196 GLU A N 1
ATOM 1428 C CA . GLU A 1 196 ? 37.197 25.570 -59.544 1.00 53.50 196 GLU A CA 1
ATOM 1429 C C . GLU A 1 196 ? 37.279 24.651 -58.322 1.00 53.50 196 GLU A C 1
ATOM 1431 O O . GLU A 1 196 ? 36.362 24.643 -57.505 1.00 53.50 196 GLU A O 1
ATOM 1436 N N . LEU A 1 197 ? 38.415 23.975 -58.105 1.00 55.09 197 LEU A N 1
ATOM 1437 C CA . LEU A 1 197 ? 38.690 23.295 -56.833 1.00 55.09 197 LEU A CA 1
ATOM 1438 C C . LEU A 1 197 ? 38.712 24.279 -55.662 1.00 55.09 197 LEU A C 1
ATOM 1440 O O . LEU A 1 197 ? 38.153 23.996 -54.606 1.00 55.09 197 LEU A O 1
ATOM 1444 N N . TRP A 1 198 ? 39.322 25.451 -55.846 1.00 52.78 198 TRP A N 1
ATOM 1445 C CA . TRP A 1 198 ? 39.376 26.458 -54.798 1.00 52.78 198 TRP A CA 1
ATOM 1446 C C . TRP A 1 198 ? 37.998 27.035 -54.495 1.00 52.78 198 TRP A C 1
ATOM 1448 O O . TRP A 1 198 ? 37.638 27.119 -53.328 1.00 52.78 198 TRP A O 1
ATOM 1458 N N . LYS A 1 199 ? 37.174 27.334 -55.503 1.00 58.78 199 LYS A N 1
ATOM 1459 C CA . LYS A 1 199 ? 35.771 27.737 -55.318 1.00 58.78 199 LYS A CA 1
ATOM 1460 C C . LYS A 1 199 ? 34.932 26.650 -54.647 1.00 58.78 199 LYS A C 1
ATOM 1462 O O . LYS A 1 199 ? 34.096 26.987 -53.817 1.00 58.78 199 LYS A O 1
ATOM 1467 N N . ALA A 1 200 ? 35.166 25.377 -54.969 1.00 55.44 200 ALA A N 1
ATOM 1468 C CA . ALA A 1 200 ? 34.457 24.251 -54.363 1.00 55.44 200 ALA A CA 1
ATOM 1469 C C . ALA A 1 200 ? 34.809 24.053 -52.878 1.00 55.44 200 ALA A C 1
ATOM 1471 O O . ALA A 1 200 ? 33.969 23.601 -52.110 1.00 55.44 200 ALA A O 1
ATOM 1472 N N . ILE A 1 201 ? 36.026 24.420 -52.462 1.00 51.47 201 ILE A N 1
ATOM 1473 C CA . ILE A 1 201 ? 36.519 24.222 -51.088 1.00 51.47 201 ILE A CA 1
ATOM 1474 C C . ILE A 1 201 ? 36.450 25.515 -50.248 1.00 51.47 201 ILE A C 1
ATOM 1476 O O . ILE A 1 201 ? 36.373 25.464 -49.024 1.00 51.47 201 ILE A O 1
ATOM 1480 N N . SER A 1 202 ? 36.389 26.686 -50.890 1.00 52.41 202 SER A N 1
ATOM 1481 C CA . SER A 1 202 ? 36.223 28.006 -50.256 1.00 52.41 202 SER A CA 1
ATOM 1482 C C . SER A 1 202 ? 35.079 28.095 -49.231 1.00 52.41 202 SER A C 1
ATOM 1484 O O . SER A 1 202 ? 35.323 28.647 -48.160 1.00 52.41 202 SER A O 1
ATOM 1486 N N . PRO A 1 203 ? 33.863 27.562 -49.479 1.00 55.84 203 PRO A N 1
ATOM 1487 C CA . PRO A 1 203 ? 32.781 27.616 -48.490 1.00 55.84 203 PRO A CA 1
ATOM 1488 C C . PRO A 1 203 ? 33.025 26.741 -47.244 1.00 55.84 203 PRO A C 1
ATOM 1490 O O . PRO A 1 203 ? 32.400 26.983 -46.215 1.00 55.84 203 PRO A O 1
ATOM 1493 N N . HIS A 1 204 ? 33.967 25.795 -47.301 1.00 52.28 204 HIS A N 1
ATOM 1494 C CA . HIS A 1 204 ? 34.289 24.826 -46.241 1.00 52.28 204 HIS A CA 1
ATOM 1495 C C . HIS A 1 204 ? 35.480 25.256 -45.355 1.00 52.28 204 HIS A C 1
ATOM 1497 O O . HIS A 1 204 ? 35.698 24.740 -44.267 1.00 52.28 204 HIS A O 1
ATOM 1503 N N . LEU A 1 205 ? 36.250 26.266 -45.779 1.00 49.81 205 LEU A N 1
ATOM 1504 C CA . LEU A 1 205 ? 37.360 26.855 -45.003 1.00 49.81 205 LEU A CA 1
ATOM 1505 C C . LEU A 1 205 ? 36.930 28.063 -44.144 1.00 49.81 205 LEU A C 1
ATOM 1507 O O . LEU A 1 205 ? 37.741 28.650 -43.418 1.00 49.81 205 LEU A O 1
ATOM 1511 N N . SER A 1 206 ? 35.646 28.420 -44.211 1.00 48.16 206 SER A N 1
ATOM 1512 C CA . SER A 1 206 ? 34.993 29.538 -43.520 1.00 48.16 206 SER A CA 1
ATOM 1513 C C . SER A 1 206 ? 35.180 29.601 -41.993 1.00 48.16 206 SER A C 1
ATOM 1515 O O . SER A 1 206 ? 35.174 30.717 -41.467 1.00 48.16 206 SER A O 1
ATOM 1517 N N . PRO A 1 207 ? 35.402 28.503 -41.237 1.00 49.19 207 PRO A N 1
ATOM 1518 C CA . PRO A 1 207 ? 35.663 28.641 -39.804 1.00 49.19 207 PRO A CA 1
ATOM 1519 C C . PRO A 1 207 ? 37.017 29.311 -39.505 1.00 49.19 207 PRO A C 1
ATOM 1521 O O . PRO A 1 207 ? 37.178 29.938 -38.457 1.00 49.19 207 PRO A O 1
ATOM 1524 N N . LEU A 1 208 ? 37.988 29.248 -40.429 1.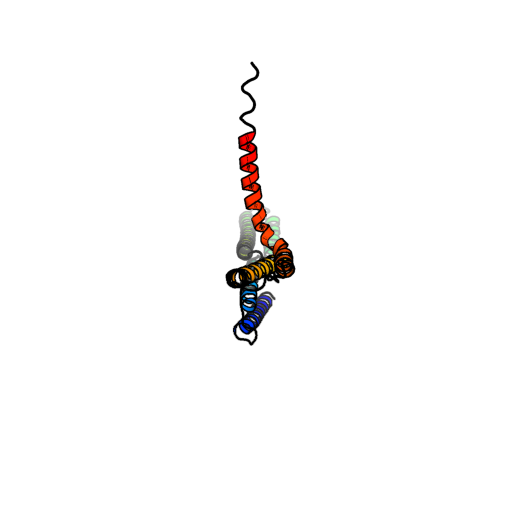00 39.25 208 LEU A N 1
ATOM 1525 C CA . LEU A 1 208 ? 39.336 29.802 -40.230 1.00 39.25 208 LEU A CA 1
ATOM 1526 C C . LEU A 1 208 ? 39.469 31.281 -40.633 1.00 39.25 208 LEU A C 1
ATOM 1528 O O . LEU A 1 208 ? 40.397 31.953 -40.175 1.00 39.25 208 LEU A O 1
ATOM 1532 N N . SER A 1 209 ? 38.537 31.847 -41.412 1.00 40.66 209 SER A N 1
ATOM 1533 C CA . SER A 1 209 ? 38.574 33.278 -41.770 1.00 40.66 209 SER A CA 1
ATOM 1534 C C . SER A 1 209 ? 38.269 34.198 -40.583 1.00 40.66 209 SER A C 1
ATOM 1536 O O . SER A 1 209 ? 38.723 35.346 -40.548 1.00 40.66 209 SER A O 1
ATOM 1538 N N . ASN A 1 210 ? 37.561 33.692 -39.568 1.00 41.28 210 ASN A N 1
ATOM 1539 C CA . ASN A 1 210 ? 37.260 34.446 -38.350 1.00 41.28 210 ASN A CA 1
ATOM 1540 C C . ASN A 1 210 ? 38.514 34.716 -37.496 1.00 41.28 210 ASN A C 1
ATOM 1542 O O . ASN A 1 210 ? 38.588 35.748 -36.829 1.00 41.28 210 ASN A O 1
ATOM 1546 N N . ILE A 1 211 ? 39.538 33.856 -37.572 1.00 41.31 211 ILE A N 1
ATOM 1547 C CA . ILE A 1 211 ? 40.795 34.019 -36.820 1.00 41.31 211 ILE A CA 1
ATOM 1548 C C . ILE A 1 211 ? 41.672 35.124 -37.434 1.00 41.31 211 ILE A C 1
ATOM 1550 O O . ILE A 1 211 ? 42.284 35.908 -36.708 1.00 41.31 211 ILE A O 1
ATOM 1554 N N . VAL A 1 212 ? 41.676 35.267 -38.763 1.00 38.75 212 VAL A N 1
ATOM 1555 C CA . VAL A 1 212 ? 42.431 36.330 -39.458 1.00 38.75 212 VAL A CA 1
ATOM 1556 C C . VAL A 1 212 ? 41.742 37.695 -39.313 1.00 38.75 212 VAL A C 1
ATOM 1558 O O . VAL A 1 212 ? 42.411 38.716 -39.156 1.00 38.75 212 VAL A O 1
ATOM 1561 N N . SER A 1 213 ? 40.406 37.717 -39.271 1.00 38.19 213 SER A N 1
ATOM 1562 C CA . SER A 1 213 ? 39.604 38.921 -39.000 1.00 38.19 213 SER A CA 1
ATOM 1563 C C . SER A 1 213 ? 39.862 39.508 -37.600 1.00 38.19 213 SER A C 1
ATOM 1565 O O . SER A 1 213 ? 40.036 40.721 -37.457 1.00 38.19 213 SER A O 1
ATOM 1567 N N . MET A 1 214 ? 39.982 38.665 -36.565 1.00 39.81 214 MET A N 1
ATOM 1568 C CA . MET A 1 214 ? 40.300 39.132 -35.206 1.00 39.81 214 MET A CA 1
ATOM 1569 C C . MET A 1 214 ? 41.725 39.693 -35.078 1.00 39.81 214 MET A C 1
ATOM 1571 O O . MET A 1 214 ? 41.926 40.686 -34.377 1.00 39.81 214 MET A O 1
ATOM 1575 N N . LEU A 1 215 ? 42.700 39.129 -35.799 1.00 40.22 215 LEU A N 1
ATOM 1576 C CA . LEU A 1 215 ? 44.074 39.648 -35.831 1.00 40.22 215 LEU A CA 1
ATOM 1577 C C . LEU A 1 215 ? 44.163 41.023 -36.515 1.00 40.22 215 LEU A C 1
ATOM 1579 O O . LEU A 1 215 ? 44.910 41.888 -36.060 1.00 40.22 215 LEU A O 1
ATOM 1583 N N . ASN A 1 216 ? 43.349 41.261 -37.549 1.00 36.97 216 ASN A N 1
ATOM 1584 C CA . ASN A 1 216 ? 43.294 42.551 -38.243 1.00 36.97 216 ASN A CA 1
ATOM 1585 C C . ASN A 1 216 ? 42.592 43.643 -37.411 1.00 36.97 216 ASN A C 1
ATOM 1587 O O . ASN A 1 216 ? 43.020 44.799 -37.408 1.00 36.97 216 ASN A O 1
ATOM 1591 N N . ASN A 1 217 ? 41.560 43.281 -36.642 1.00 39.56 217 ASN A N 1
ATOM 1592 C CA . ASN A 1 217 ? 40.866 44.225 -35.761 1.00 39.56 217 ASN A CA 1
ATOM 1593 C C . ASN A 1 217 ? 41.712 44.656 -34.550 1.00 39.56 217 ASN A C 1
ATOM 1595 O O . ASN A 1 217 ? 41.602 45.803 -34.111 1.00 39.56 217 ASN A O 1
ATOM 1599 N N . HIS A 1 218 ? 42.617 43.806 -34.047 1.00 37.38 218 HIS A N 1
ATOM 1600 C CA . HIS A 1 218 ? 43.491 44.185 -32.931 1.00 37.38 218 HIS A CA 1
ATOM 1601 C C . HIS A 1 218 ? 44.554 45.231 -33.325 1.00 37.38 218 HIS A C 1
ATOM 1603 O O . HIS A 1 218 ? 44.925 46.069 -32.501 1.00 37.38 218 HIS A O 1
ATOM 1609 N N . VAL A 1 219 ? 44.978 45.248 -34.595 1.00 42.62 219 VAL A N 1
ATOM 1610 C CA . VAL A 1 219 ? 45.931 46.230 -35.149 1.00 42.62 219 VAL A CA 1
ATOM 1611 C C . VAL A 1 219 ? 45.260 47.577 -35.464 1.00 42.62 219 VAL A C 1
ATOM 1613 O O . VAL A 1 219 ? 45.898 48.626 -35.397 1.00 42.62 219 VAL A O 1
ATOM 1616 N N . SER A 1 220 ? 43.949 47.598 -35.725 1.00 41.06 220 SER A N 1
ATOM 1617 C CA . SER A 1 220 ? 43.226 48.855 -35.972 1.00 41.06 220 SER A CA 1
ATOM 1618 C C . SER A 1 220 ? 42.942 49.657 -34.691 1.00 41.06 220 SER A C 1
ATOM 1620 O O . SER A 1 220 ? 42.827 50.884 -34.747 1.00 41.06 220 SER A O 1
ATOM 1622 N N . MET A 1 221 ? 42.871 49.005 -33.523 1.00 40.31 221 MET A N 1
ATOM 1623 C CA . MET A 1 221 ? 42.670 49.695 -32.238 1.00 40.31 221 MET A CA 1
ATOM 1624 C C . MET A 1 221 ? 43.962 50.288 -31.653 1.00 40.31 221 MET A C 1
ATOM 1626 O O . MET A 1 221 ? 43.893 51.240 -30.880 1.00 40.31 221 MET A O 1
ATOM 1630 N N . THR A 1 222 ? 45.142 49.809 -32.056 1.00 47.62 222 THR A N 1
ATOM 1631 C CA . THR A 1 222 ? 46.438 50.376 -31.637 1.00 47.62 222 THR A CA 1
ATOM 1632 C C . THR A 1 222 ? 46.878 51.577 -32.479 1.00 47.62 222 THR A C 1
ATOM 1634 O O . THR A 1 222 ? 47.699 52.368 -32.021 1.00 47.62 222 THR A O 1
ATOM 1637 N N . ASN A 1 223 ? 46.278 51.796 -33.655 1.00 38.97 223 ASN A N 1
ATOM 1638 C CA . ASN A 1 223 ? 46.580 52.951 -34.510 1.00 38.97 223 ASN A CA 1
ATOM 1639 C C . ASN A 1 223 ? 45.720 54.200 -34.208 1.00 38.97 223 ASN A C 1
ATOM 1641 O O . ASN A 1 223 ? 45.964 55.270 -34.758 1.00 38.97 223 ASN A O 1
ATOM 1645 N N . SER A 1 224 ? 44.735 54.089 -33.307 1.00 46.12 224 SER A N 1
ATOM 1646 C CA . SER A 1 224 ? 43.849 55.202 -32.913 1.00 46.12 224 SER A CA 1
ATOM 1647 C C . SER A 1 224 ? 44.366 56.011 -31.706 1.00 46.12 224 SER A C 1
ATOM 1649 O O . SER A 1 224 ? 43.706 56.946 -31.264 1.00 46.12 224 SER A O 1
ATOM 1651 N N . GLY A 1 225 ? 45.550 55.679 -31.172 1.00 44.81 225 GLY A N 1
ATOM 1652 C CA . GLY A 1 225 ? 46.155 56.335 -30.001 1.00 44.81 225 GLY A CA 1
ATOM 1653 C C . GLY A 1 225 ? 47.260 57.363 -30.290 1.00 44.81 225 GLY A C 1
ATOM 1654 O O . GLY A 1 225 ? 47.777 57.952 -29.347 1.00 44.81 225 GLY A O 1
ATOM 1655 N N . VAL A 1 226 ? 47.644 57.597 -31.555 1.00 47.91 226 VAL A N 1
ATOM 1656 C CA . VAL A 1 226 ? 48.822 58.432 -31.913 1.00 47.91 226 VAL A CA 1
ATOM 1657 C C . VAL A 1 226 ? 48.451 59.650 -32.781 1.00 47.91 226 VAL A C 1
ATOM 1659 O O . VAL A 1 226 ? 49.234 60.110 -33.600 1.00 47.91 226 VAL A O 1
ATOM 1662 N N . SER A 1 227 ? 47.254 60.222 -32.610 1.00 44.22 227 SER A N 1
ATOM 1663 C CA . SER A 1 227 ? 46.864 61.468 -33.307 1.00 44.22 227 SER A CA 1
ATOM 1664 C C . SER A 1 227 ? 46.317 62.550 -32.368 1.00 44.22 227 SER A C 1
ATOM 1666 O O . SER A 1 227 ? 45.409 63.292 -32.715 1.00 44.22 227 SER A O 1
ATOM 1668 N N . MET A 1 228 ? 46.873 62.653 -31.158 1.00 42.25 228 MET A N 1
ATOM 1669 C CA . MET A 1 228 ? 46.635 63.791 -30.256 1.00 42.25 228 MET A CA 1
ATOM 1670 C C . MET A 1 228 ? 47.938 64.228 -29.573 1.00 42.25 228 MET A C 1
ATOM 1672 O O . MET A 1 228 ? 48.037 64.281 -28.353 1.00 42.25 228 MET A O 1
ATOM 1676 N N . ALA A 1 229 ? 48.964 64.526 -30.365 1.00 46.97 229 ALA A N 1
ATOM 1677 C CA . ALA A 1 229 ? 50.046 65.421 -29.970 1.00 46.97 229 ALA A CA 1
ATOM 1678 C C . ALA A 1 229 ? 50.643 66.022 -31.249 1.00 46.97 229 ALA A C 1
ATOM 1680 O O . ALA A 1 229 ? 50.991 65.273 -32.156 1.00 46.97 229 ALA A O 1
ATOM 1681 N N . SER A 1 230 ? 50.724 67.356 -31.287 1.00 37.09 230 SER A N 1
ATOM 1682 C CA . SER A 1 230 ? 51.262 68.221 -32.354 1.00 37.09 230 SER A CA 1
ATOM 1683 C C . SER A 1 230 ? 50.226 68.910 -33.250 1.00 37.09 230 SER A C 1
ATOM 1685 O O . SER A 1 230 ? 50.209 68.746 -34.466 1.00 37.09 230 SER A O 1
ATOM 1687 N N . THR A 1 231 ? 49.446 69.808 -32.640 1.00 41.66 231 THR A N 1
ATOM 1688 C CA . THR A 1 231 ? 49.193 71.118 -33.262 1.00 41.66 231 THR A CA 1
ATOM 1689 C C . THR A 1 231 ? 49.727 72.178 -32.297 1.00 41.66 231 THR A C 1
ATOM 1691 O O . THR A 1 231 ? 49.163 72.329 -31.216 1.00 41.66 231 THR A O 1
ATOM 1694 N N . LEU A 1 232 ? 50.797 72.855 -32.741 1.00 36.34 232 LEU A N 1
ATOM 1695 C CA . LEU A 1 232 ? 51.587 73.930 -32.108 1.00 36.34 232 LEU A CA 1
ATOM 1696 C C . LEU A 1 232 ? 52.552 73.525 -30.983 1.00 36.34 232 LEU A C 1
ATOM 1698 O O . LEU A 1 232 ? 52.101 73.153 -29.881 1.00 36.34 232 LEU A O 1
#

Sequence (232 aa):
MWDSVASDLFSAASAFQSVVWGLTVGSWIGSSAGLMVAAASPYVAWMSVTAGQAELTAAQVR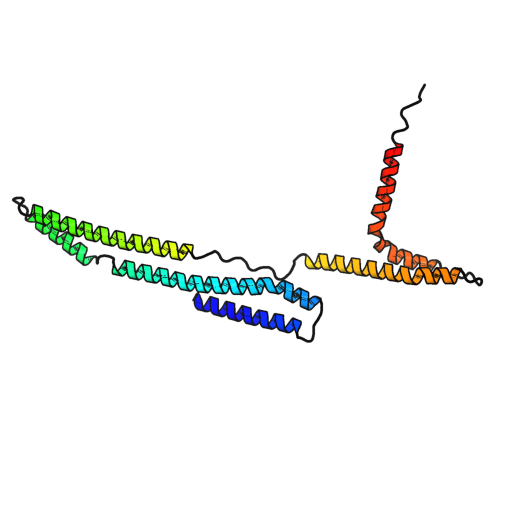VAAAAYETAYGLTVPPPVIAENRAELMILIATNLLGQNTPAIAVNEAEYGEMWAQDAAAMFGYAATAATATEALLPFEDAPLITNPGGLLEQAVAVEEAIDTAAANQLMNNVPQALQQLAQPTKSIWPFDQLSELWKAISPHLSPLSNIVSMLNNHVSMTNSGVSMASTL

Organism: Mycobacterium bovis (NCBI:txid1765)

pLDDT: mean 78.64, std 20.69, range [36.34, 98.62]